Protein AF-A0A7S3X881-F1 (afdb_monomer_lite)

Structure (mmCIF, N/CA/C/O backbone):
data_AF-A0A7S3X881-F1
#
_entry.id   AF-A0A7S3X881-F1
#
loop_
_atom_site.group_PDB
_atom_site.id
_atom_site.type_symbol
_atom_site.label_atom_id
_atom_site.label_alt_id
_atom_site.label_comp_id
_atom_site.label_asym_id
_atom_site.label_entity_id
_atom_site.label_seq_id
_atom_site.pdbx_PDB_ins_code
_atom_site.Cartn_x
_atom_site.Cartn_y
_atom_site.Cartn_z
_atom_site.occupancy
_atom_site.B_iso_or_equiv
_atom_site.auth_seq_id
_atom_site.auth_comp_id
_atom_site.auth_asym_id
_atom_site.auth_atom_id
_atom_site.pdbx_PDB_model_num
ATOM 1 N N . MET A 1 1 ? 4.266 -4.686 66.912 1.00 29.28 1 MET A N 1
ATOM 2 C CA . MET A 1 1 ? 4.638 -3.431 66.226 1.00 29.28 1 MET A CA 1
ATOM 3 C C . MET A 1 1 ? 4.292 -3.575 64.750 1.00 29.28 1 MET A C 1
ATOM 5 O O . MET A 1 1 ? 4.699 -4.575 64.169 1.00 29.28 1 MET A O 1
ATOM 9 N N . PRO A 1 2 ? 3.475 -2.676 64.181 1.00 26.47 2 PRO A N 1
ATOM 10 C CA . PRO A 1 2 ? 3.006 -2.760 62.800 1.00 26.47 2 PRO A CA 1
ATOM 11 C C . PRO A 1 2 ? 4.064 -2.212 61.834 1.00 26.47 2 PRO A C 1
ATOM 13 O O . PRO A 1 2 ? 4.652 -1.164 62.088 1.00 26.47 2 PRO A O 1
ATOM 16 N N . MET A 1 3 ? 4.299 -2.916 60.726 1.00 23.75 3 MET A N 1
ATOM 17 C CA . MET A 1 3 ? 5.136 -2.434 59.628 1.00 23.75 3 MET A CA 1
ATOM 18 C C . MET A 1 3 ? 4.235 -1.719 58.617 1.00 23.75 3 MET A C 1
ATOM 20 O O . MET A 1 3 ? 3.379 -2.334 57.983 1.00 23.75 3 MET A O 1
ATOM 24 N N . SER A 1 4 ? 4.403 -0.402 58.511 1.00 22.53 4 SER A N 1
ATOM 25 C CA . SER A 1 4 ? 3.772 0.432 57.493 1.00 22.53 4 SER A CA 1
ATOM 26 C C . SER A 1 4 ? 4.309 0.074 56.110 1.00 22.53 4 SER A C 1
ATOM 28 O O . SER A 1 4 ? 5.520 0.136 55.894 1.00 22.53 4 SER A O 1
ATOM 30 N N . ILE A 1 5 ? 3.426 -0.201 55.151 1.00 25.00 5 ILE A N 1
ATOM 31 C CA . ILE A 1 5 ? 3.768 -0.107 53.730 1.00 25.00 5 ILE A CA 1
ATOM 32 C C . ILE A 1 5 ? 3.060 1.128 53.188 1.00 25.00 5 ILE A C 1
ATOM 34 O O . ILE A 1 5 ? 1.836 1.210 53.108 1.00 25.00 5 ILE A O 1
ATOM 38 N N . SER A 1 6 ? 3.902 2.120 52.928 1.00 23.33 6 SER A N 1
ATOM 39 C CA . SER A 1 6 ? 3.602 3.445 52.421 1.00 23.33 6 SER A CA 1
ATOM 40 C C . SER A 1 6 ? 2.837 3.394 51.099 1.00 23.33 6 SER A C 1
ATOM 42 O O . SER A 1 6 ? 3.217 2.695 50.159 1.00 23.33 6 SER A O 1
ATOM 44 N N . SER A 1 7 ? 1.780 4.202 51.032 1.00 26.28 7 SER A N 1
ATOM 45 C CA . SER A 1 7 ? 1.100 4.596 49.805 1.00 26.28 7 SER A CA 1
ATOM 46 C C . SER A 1 7 ? 2.112 5.255 48.860 1.00 26.28 7 SER A C 1
ATOM 48 O O . SER A 1 7 ? 2.649 6.319 49.169 1.00 26.28 7 SER A O 1
ATOM 50 N N . SER A 1 8 ? 2.331 4.664 47.688 1.00 23.17 8 SER A N 1
ATOM 51 C CA . SER A 1 8 ? 2.938 5.362 46.555 1.00 23.17 8 SER A CA 1
ATOM 52 C C . SER A 1 8 ? 1.861 5.548 45.499 1.00 23.17 8 SER A C 1
ATOM 54 O O . SER A 1 8 ? 1.476 4.614 44.800 1.00 23.17 8 SER A O 1
ATOM 56 N N . SER A 1 9 ? 1.323 6.768 45.439 1.00 26.59 9 SER A N 1
ATOM 57 C CA . SER A 1 9 ? 0.437 7.200 44.368 1.00 26.59 9 SER A CA 1
ATOM 58 C C . SER A 1 9 ? 1.230 7.238 43.059 1.00 26.59 9 SER A C 1
ATOM 60 O O . SER A 1 9 ? 1.907 8.225 42.765 1.00 26.59 9 SER A O 1
ATOM 62 N N . GLU A 1 10 ? 1.141 6.192 42.244 1.00 27.12 10 GLU A N 1
ATOM 63 C CA . GLU A 1 10 ? 1.459 6.330 40.827 1.00 27.12 10 GLU A CA 1
ATOM 64 C C . GLU A 1 10 ? 0.303 7.074 40.163 1.00 27.12 10 GLU A C 1
ATOM 66 O O . GLU A 1 10 ? -0.734 6.515 39.803 1.00 27.12 10 GLU A O 1
ATOM 71 N N . ARG A 1 11 ? 0.490 8.391 40.042 1.00 25.41 11 ARG A N 1
ATOM 72 C CA . ARG A 1 11 ? -0.276 9.264 39.154 1.00 25.41 11 ARG A CA 1
ATOM 73 C C . ARG A 1 11 ? -0.019 8.825 37.714 1.00 25.41 11 ARG A C 1
ATOM 75 O O . ARG A 1 11 ? 0.750 9.446 36.988 1.00 25.41 11 ARG A O 1
ATOM 82 N N . LEU A 1 12 ? -0.667 7.750 37.287 1.00 32.97 12 LEU A N 1
ATOM 83 C CA . LEU A 1 12 ? -0.823 7.455 35.874 1.00 32.97 12 LEU A CA 1
ATOM 84 C C . LEU A 1 12 ? -1.857 8.442 35.347 1.00 32.97 12 LEU A C 1
ATOM 86 O O . LEU A 1 12 ? -3.059 8.243 35.502 1.00 32.97 12 LEU A O 1
ATOM 90 N N . GLY A 1 13 ? -1.366 9.532 34.753 1.00 29.73 13 GLY A N 1
ATOM 91 C CA . GLY A 1 13 ? -2.136 10.431 33.899 1.00 29.73 13 GLY A CA 1
ATOM 92 C C . GLY A 1 13 ? -2.663 9.666 32.686 1.00 29.73 13 GLY A C 1
ATOM 93 O O . GLY A 1 13 ? -2.169 9.812 31.570 1.00 29.73 13 GLY A O 1
ATOM 94 N N . GLY A 1 14 ? -3.635 8.790 32.923 1.00 35.75 14 GLY A N 1
ATOM 95 C CA . GLY A 1 14 ? -4.302 7.981 31.926 1.00 35.75 14 GLY A CA 1
ATOM 96 C C . GLY A 1 14 ? -5.294 8.857 31.191 1.00 35.75 14 GLY A C 1
ATOM 97 O O . GLY A 1 14 ? -6.448 8.959 31.588 1.00 35.75 14 GLY A O 1
ATOM 98 N N . ARG A 1 15 ? -4.842 9.507 30.118 1.00 37.88 15 ARG A N 1
ATOM 99 C CA . ARG A 1 15 ? -5.755 10.136 29.163 1.00 37.88 15 ARG A CA 1
ATOM 100 C C . ARG A 1 15 ? -6.736 9.070 28.665 1.00 37.88 15 ARG A C 1
ATOM 102 O O . ARG A 1 15 ? -6.322 8.052 28.110 1.00 37.88 15 ARG A O 1
ATOM 109 N N . THR A 1 16 ? -8.024 9.294 28.907 1.00 45.62 16 THR A N 1
ATOM 110 C CA . THR A 1 16 ? -9.114 8.432 28.443 1.00 45.62 16 THR A CA 1
ATOM 111 C C . THR A 1 16 ? -9.285 8.621 26.936 1.00 45.62 16 THR A C 1
ATOM 113 O O . THR A 1 16 ? -9.496 9.739 26.461 1.00 45.62 16 THR A O 1
ATOM 116 N N . PHE A 1 17 ? -9.200 7.536 26.166 1.00 41.59 17 PHE A N 1
ATOM 117 C CA . PHE A 1 17 ? -9.454 7.568 24.725 1.00 41.59 17 PHE A CA 1
ATOM 118 C C . PHE A 1 17 ? -10.792 6.884 24.457 1.00 41.59 17 PHE A C 1
ATOM 120 O O . PHE A 1 17 ? -10.918 5.659 24.515 1.00 41.59 17 PHE A O 1
ATOM 127 N N . ILE A 1 18 ? -11.807 7.692 24.179 1.00 49.38 18 ILE A N 1
ATOM 128 C CA . ILE A 1 18 ? -13.146 7.227 23.844 1.00 49.38 18 ILE A CA 1
ATOM 129 C C . ILE A 1 18 ? -13.172 6.815 22.364 1.00 49.38 18 ILE A C 1
ATOM 131 O O . ILE A 1 18 ? -12.699 7.525 21.483 1.00 49.38 18 ILE A O 1
ATOM 135 N N . THR A 1 19 ? -13.709 5.638 22.051 1.00 40.16 19 THR A N 1
ATOM 136 C CA . THR A 1 19 ? -13.989 5.258 20.658 1.00 40.16 19 THR A CA 1
ATOM 137 C C . THR A 1 19 ? -15.488 5.404 20.442 1.00 40.16 19 THR A C 1
ATOM 139 O O . THR A 1 19 ? -16.242 4.469 20.693 1.00 40.16 19 THR A O 1
ATOM 142 N N . ALA A 1 20 ? -15.924 6.583 20.000 1.00 42.91 20 ALA A N 1
ATOM 143 C CA . ALA A 1 20 ? -17.259 6.724 19.431 1.00 42.91 20 ALA A CA 1
ATOM 144 C C . ALA A 1 20 ? -17.229 6.020 18.069 1.00 42.91 20 ALA A C 1
ATOM 146 O O . ALA A 1 20 ? -16.471 6.420 17.178 1.00 42.91 20 ALA A O 1
ATOM 147 N N . GLY A 1 21 ? -17.953 4.911 17.935 1.00 37.59 21 GLY A N 1
ATOM 148 C CA . GLY A 1 21 ? -18.010 4.170 16.686 1.00 37.59 21 GLY A CA 1
ATOM 149 C C . GLY A 1 21 ? -18.654 5.046 15.619 1.00 37.59 21 GLY A C 1
ATOM 150 O O . GLY A 1 21 ? -19.781 5.504 15.781 1.00 37.59 21 GLY A O 1
ATOM 151 N N . LEU A 1 22 ? -17.953 5.296 14.510 1.00 34.66 22 LEU A N 1
ATOM 152 C CA . LEU A 1 22 ? -18.620 5.822 13.323 1.00 34.66 22 LEU A CA 1
ATOM 153 C C . LEU A 1 22 ? -19.689 4.811 12.905 1.00 34.66 22 LEU A C 1
ATOM 155 O O . LEU A 1 22 ? -19.391 3.636 12.684 1.00 34.66 22 LEU A O 1
ATOM 159 N N . ARG A 1 23 ? -20.927 5.301 12.828 1.00 38.16 23 ARG A N 1
ATOM 160 C CA . ARG A 1 23 ? -22.102 4.604 12.310 1.00 38.16 23 ARG A CA 1
ATOM 161 C C . ARG A 1 23 ? -21.713 3.892 11.014 1.00 38.16 23 ARG A C 1
ATOM 163 O O . ARG A 1 23 ? -21.409 4.549 10.021 1.00 38.16 23 ARG A O 1
ATOM 170 N N . SER A 1 24 ? -21.701 2.561 11.008 1.00 33.38 24 SER A N 1
ATOM 171 C CA . SER A 1 24 ? -21.687 1.849 9.737 1.00 33.38 24 SER A CA 1
ATOM 172 C C . SER A 1 24 ? -23.052 2.090 9.101 1.00 33.38 24 SER A C 1
ATOM 174 O O . SER A 1 24 ? -24.060 1.624 9.631 1.00 33.38 24 SER A O 1
ATOM 176 N N . GLU A 1 25 ? -23.112 2.767 7.956 1.00 34.41 25 GLU A N 1
ATOM 177 C CA . GLU A 1 25 ? -24.331 2.808 7.126 1.00 34.41 25 GLU A CA 1
ATOM 178 C C . GLU A 1 25 ? -24.842 1.400 6.746 1.00 34.41 25 GLU A C 1
ATOM 180 O O . GLU A 1 25 ? -25.979 1.236 6.302 1.00 34.41 25 GLU A O 1
ATOM 185 N N . ALA A 1 26 ? -24.044 0.363 7.023 1.00 37.56 26 ALA A N 1
ATOM 186 C CA . ALA A 1 26 ? -24.419 -1.043 6.975 1.00 37.56 26 ALA A CA 1
ATOM 187 C C . ALA A 1 26 ? -25.620 -1.426 7.866 1.00 37.56 26 ALA A C 1
ATOM 189 O O . ALA A 1 26 ? -26.196 -2.482 7.640 1.00 37.56 26 ALA A O 1
ATOM 190 N N . GLU A 1 27 ? -26.047 -0.608 8.838 1.00 42.12 27 GLU A N 1
ATOM 191 C CA . GLU A 1 27 ? -27.211 -0.940 9.688 1.00 42.12 27 GLU A CA 1
ATOM 192 C C . GLU A 1 27 ? -28.568 -0.748 8.972 1.00 42.12 27 GLU A C 1
ATOM 194 O O . GLU A 1 27 ? -29.607 -1.147 9.490 1.00 42.12 27 GLU A O 1
ATOM 199 N N . SER A 1 28 ? -28.569 -0.201 7.748 1.00 41.34 28 SER A N 1
ATOM 200 C CA . SER A 1 28 ? -29.733 -0.231 6.843 1.00 41.34 28 SER A CA 1
ATOM 201 C C . SER A 1 28 ? -29.729 -1.422 5.875 1.00 41.34 28 SER A C 1
ATOM 203 O O . SER A 1 28 ? -30.726 -1.664 5.190 1.00 41.34 28 SER A O 1
ATOM 205 N N . ALA A 1 29 ? -28.630 -2.181 5.806 1.00 43.59 29 ALA A N 1
ATOM 206 C CA . ALA A 1 29 ? -28.533 -3.318 4.908 1.00 43.59 29 ALA A CA 1
ATOM 207 C C . ALA A 1 29 ? -29.274 -4.524 5.517 1.00 43.59 29 ALA A C 1
ATOM 209 O O . ALA A 1 29 ? -29.049 -4.869 6.680 1.00 43.59 29 ALA A O 1
ATOM 210 N N . PRO A 1 30 ? -30.174 -5.180 4.764 1.00 43.31 30 PRO A N 1
ATOM 211 C CA . PRO A 1 30 ? -30.891 -6.348 5.255 1.00 43.31 30 PRO A CA 1
ATOM 212 C C . PRO A 1 30 ? -29.907 -7.481 5.612 1.00 43.31 30 PRO A C 1
ATOM 214 O O . PRO A 1 30 ? -28.817 -7.541 5.037 1.00 43.31 30 PRO A O 1
ATOM 217 N N . PRO A 1 31 ? -30.277 -8.400 6.530 1.00 47.16 31 PRO A N 1
ATOM 218 C CA . PRO A 1 31 ? -29.452 -9.551 6.895 1.00 47.16 31 PRO A CA 1
ATOM 219 C C . PRO A 1 31 ? -28.915 -10.247 5.643 1.00 47.16 31 PRO A C 1
ATOM 221 O O . PRO A 1 31 ? -29.662 -10.417 4.681 1.00 47.16 31 PRO A O 1
ATOM 224 N N . TYR A 1 32 ? -27.647 -10.660 5.644 1.00 49.78 32 TYR A N 1
ATOM 225 C CA . TYR A 1 32 ? -26.999 -11.308 4.494 1.00 49.78 32 TYR A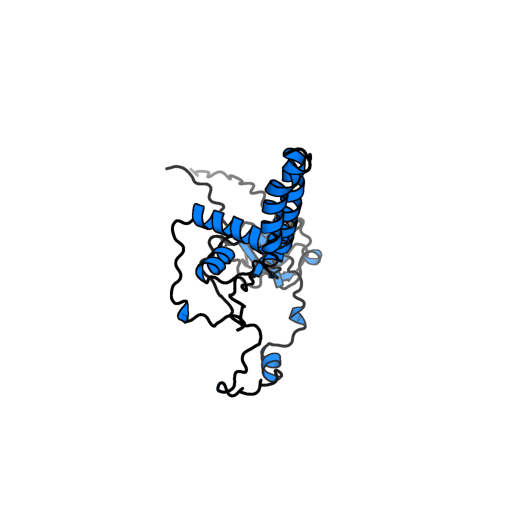 CA 1
ATOM 226 C C . TYR A 1 32 ? -27.807 -12.501 3.941 1.00 49.78 32 TYR A C 1
ATOM 228 O O . TYR A 1 32 ? -27.779 -12.759 2.742 1.00 49.78 32 TYR A O 1
ATOM 236 N N . GLU A 1 33 ? -28.604 -13.168 4.782 1.00 54.81 33 GLU A N 1
ATOM 237 C CA . GLU A 1 33 ? -29.573 -14.200 4.387 1.00 54.81 33 GLU A CA 1
ATOM 238 C C . GLU A 1 33 ? -30.626 -13.695 3.387 1.00 54.81 33 GLU A C 1
ATOM 240 O O . GLU A 1 33 ? -30.956 -14.396 2.434 1.00 54.81 33 GLU A O 1
ATOM 245 N N . LYS A 1 34 ? -31.113 -12.454 3.533 1.00 50.22 34 LYS A N 1
ATOM 246 C CA . LYS A 1 34 ? -32.035 -11.825 2.572 1.00 50.22 34 LYS A CA 1
ATOM 247 C C . LYS A 1 34 ? -31.338 -11.459 1.260 1.00 50.22 34 LYS A C 1
ATOM 249 O O . LYS A 1 34 ? -31.966 -11.531 0.207 1.00 50.22 34 LYS A O 1
ATOM 254 N N . LEU A 1 35 ? -30.050 -11.105 1.292 1.00 47.34 35 LEU A N 1
ATOM 255 C CA . LEU A 1 35 ? -29.264 -10.831 0.081 1.00 47.34 35 LEU A CA 1
ATOM 256 C C . LEU A 1 35 ? -28.939 -12.117 -0.691 1.00 47.34 35 LEU A C 1
ATOM 258 O O . LEU A 1 35 ? -29.003 -12.116 -1.916 1.00 47.34 35 LEU A O 1
ATOM 262 N N . LEU A 1 36 ? -28.678 -13.228 0.003 1.00 52.66 36 LEU A N 1
ATOM 263 C CA . LEU A 1 36 ? -28.487 -14.546 -0.615 1.00 52.66 36 LEU A CA 1
ATOM 264 C C . LEU A 1 36 ? -29.792 -15.114 -1.192 1.00 52.66 36 LEU A C 1
ATOM 266 O O . LEU A 1 36 ? -29.766 -15.734 -2.250 1.00 52.66 36 LEU A O 1
ATOM 270 N N . ALA A 1 37 ? -30.933 -14.861 -0.542 1.00 55.12 37 ALA A N 1
ATOM 271 C CA . ALA A 1 37 ? -32.246 -15.293 -1.028 1.00 55.12 37 ALA A CA 1
ATOM 272 C C . ALA A 1 37 ? -32.748 -14.498 -2.250 1.00 55.12 37 ALA A C 1
ATOM 274 O O . ALA A 1 37 ? -33.546 -15.016 -3.025 1.00 55.12 37 ALA A O 1
ATOM 275 N N . THR A 1 38 ? -32.283 -13.255 -2.424 1.00 52.91 38 THR A N 1
ATOM 276 C CA . THR A 1 38 ? -32.720 -12.352 -3.511 1.00 52.91 38 THR A CA 1
ATOM 277 C C . THR A 1 38 ? -31.658 -12.178 -4.601 1.00 52.91 38 THR A C 1
ATOM 279 O O . THR A 1 38 ? -31.918 -11.547 -5.624 1.00 52.91 38 THR A O 1
ATOM 282 N N . SER A 1 39 ? -30.455 -12.729 -4.410 1.00 39.19 39 SER A N 1
ATOM 283 C CA . SER A 1 39 ? -29.435 -12.735 -5.457 1.00 39.19 39 SER A CA 1
ATOM 284 C C . SER A 1 39 ? -29.934 -13.594 -6.619 1.00 39.19 39 SER A C 1
ATOM 286 O O . SER A 1 39 ? -30.287 -14.756 -6.390 1.00 39.19 39 SER A O 1
ATOM 288 N N . PRO A 1 40 ? -29.969 -13.066 -7.858 1.00 47.22 40 PRO A N 1
ATOM 289 C CA . PRO A 1 40 ? -30.206 -13.888 -9.031 1.00 47.22 40 PRO A CA 1
ATOM 290 C C . PRO A 1 40 ? -29.216 -15.046 -8.976 1.00 47.22 40 PRO A C 1
ATOM 292 O O . PRO A 1 40 ? -28.007 -14.819 -8.906 1.00 47.22 40 PRO A O 1
ATOM 295 N N . GLN A 1 41 ? -29.719 -16.280 -8.948 1.00 48.53 41 GLN A N 1
ATOM 296 C CA . GLN A 1 41 ? -28.874 -17.442 -9.175 1.00 48.53 41 GLN A CA 1
ATOM 297 C C . GLN A 1 41 ? -28.286 -17.233 -10.567 1.00 48.53 41 GLN A C 1
ATOM 299 O O . GLN A 1 41 ? -29.005 -17.346 -11.562 1.00 48.53 41 GLN A O 1
ATOM 304 N N . LEU A 1 42 ? -27.016 -16.820 -10.623 1.00 45.97 42 LEU A N 1
ATOM 305 C CA . LEU A 1 42 ? -26.273 -16.738 -11.871 1.00 45.97 42 LEU A CA 1
ATOM 306 C C . LEU A 1 42 ? -26.499 -18.074 -12.583 1.00 45.97 42 LEU A C 1
ATOM 308 O O . LEU A 1 42 ? -26.348 -19.119 -11.933 1.00 45.97 42 LEU A O 1
ATOM 312 N N . PRO A 1 43 ? -26.932 -18.065 -13.859 1.00 38.69 43 PRO A N 1
ATOM 313 C CA . PRO A 1 43 ? -27.075 -19.294 -14.617 1.00 38.69 43 PRO A CA 1
ATOM 314 C C . PRO A 1 43 ? -25.806 -20.107 -14.404 1.00 38.69 43 PRO A C 1
ATOM 316 O O . PRO A 1 43 ? -24.713 -19.539 -14.433 1.00 38.69 43 PRO A O 1
ATOM 319 N N . ARG A 1 44 ? -25.938 -21.409 -14.123 1.00 48.81 44 ARG A N 1
ATOM 320 C CA . ARG A 1 44 ? -24.785 -22.309 -14.149 1.00 48.81 44 ARG A CA 1
ATOM 321 C C . ARG A 1 44 ? -24.252 -22.260 -15.573 1.00 48.81 44 ARG A C 1
ATOM 323 O O . ARG A 1 44 ? -24.748 -22.982 -16.431 1.00 48.81 44 ARG A O 1
ATOM 330 N N . GLU A 1 45 ? -23.332 -21.336 -15.826 1.00 45.66 45 GLU A N 1
ATOM 331 C CA . GLU A 1 45 ? -22.633 -21.255 -17.088 1.00 45.66 45 GLU A CA 1
ATOM 332 C C . GLU A 1 45 ? -21.947 -22.597 -17.273 1.00 45.66 45 GLU A C 1
ATOM 334 O O . GLU A 1 45 ? -21.189 -23.074 -16.423 1.00 45.66 45 GLU A O 1
ATOM 339 N N . ASP A 1 46 ? -22.316 -23.234 -18.373 1.00 42.91 46 ASP A N 1
ATOM 340 C CA . ASP A 1 46 ? -21.619 -24.364 -18.929 1.00 42.91 46 ASP A CA 1
ATOM 341 C C . ASP A 1 46 ? -20.142 -23.976 -19.089 1.00 42.91 46 ASP A C 1
ATOM 343 O O . ASP A 1 46 ? -19.759 -23.237 -19.998 1.00 42.91 46 ASP A O 1
ATOM 347 N N . GLN A 1 47 ? -19.309 -24.466 -18.167 1.00 47.91 47 GLN A N 1
ATOM 348 C CA . GLN A 1 47 ? -17.866 -24.217 -18.138 1.00 47.91 47 GLN A CA 1
ATOM 349 C C . GLN A 1 47 ? -17.149 -24.732 -19.399 1.00 47.91 47 GLN A C 1
ATOM 351 O O . GLN A 1 47 ? -15.959 -24.472 -19.562 1.00 47.91 47 GLN A O 1
ATOM 356 N N . SER A 1 48 ? -17.840 -25.434 -20.308 1.00 43.12 48 SER A N 1
ATOM 357 C CA . SER A 1 48 ? -17.286 -25.839 -21.602 1.00 43.12 48 SER A CA 1
ATOM 358 C C . SER A 1 48 ? -17.264 -24.718 -22.650 1.00 43.12 48 SER A C 1
ATOM 360 O O . SER A 1 48 ? -16.626 -24.878 -23.691 1.00 43.12 48 SER A O 1
ATOM 362 N N . ARG A 1 49 ? -17.890 -23.563 -22.376 1.00 38.19 49 ARG A N 1
ATOM 363 C CA . ARG A 1 49 ? -17.973 -22.435 -23.316 1.00 38.19 49 ARG A CA 1
ATOM 364 C C . ARG A 1 49 ? -17.545 -21.108 -22.693 1.00 38.19 49 ARG A C 1
ATOM 366 O O . ARG A 1 49 ? -18.219 -20.092 -22.837 1.00 38.19 49 ARG A O 1
ATOM 373 N N . ALA A 1 50 ? -16.397 -21.107 -22.018 1.00 38.88 50 ALA A N 1
ATOM 374 C CA . ALA A 1 50 ? -15.697 -19.866 -21.713 1.00 38.88 50 ALA A CA 1
ATOM 375 C C . ALA A 1 50 ? -15.222 -19.235 -23.035 1.00 38.88 50 ALA A C 1
ATOM 377 O O . ALA A 1 50 ? -14.167 -19.583 -23.565 1.00 38.88 50 ALA A O 1
ATOM 378 N N . GLU A 1 51 ? -16.024 -18.325 -23.591 1.00 40.03 51 GLU A N 1
ATOM 379 C CA . GLU A 1 51 ? -15.537 -17.364 -24.580 1.00 40.03 51 GLU A CA 1
ATOM 380 C C . GLU A 1 51 ? -14.292 -16.694 -23.979 1.00 40.03 51 GLU A C 1
ATOM 382 O O . GLU A 1 51 ? -14.354 -16.214 -22.840 1.00 40.03 51 GLU A O 1
ATOM 387 N N . PRO A 1 52 ? -13.140 -16.682 -24.674 1.00 34.62 52 PRO A N 1
ATOM 388 C CA . PRO A 1 52 ? -11.949 -16.054 -24.138 1.00 34.62 52 PRO A CA 1
ATOM 389 C C . PRO A 1 52 ? -12.269 -14.580 -23.913 1.00 34.62 52 PRO A C 1
ATOM 391 O O . PRO A 1 52 ? -12.461 -13.820 -24.867 1.00 34.62 52 PRO A O 1
ATOM 394 N N . VAL A 1 53 ? -12.341 -14.181 -22.640 1.00 44.75 53 VAL A N 1
ATOM 395 C CA . VAL A 1 53 ? -12.410 -12.780 -22.233 1.00 44.75 53 VAL A CA 1
ATOM 396 C C . VAL A 1 53 ? -11.296 -12.073 -22.994 1.00 44.75 53 VAL A C 1
ATOM 398 O O . VAL A 1 53 ? -10.114 -12.361 -22.798 1.00 44.75 53 VAL A O 1
ATOM 401 N N . ARG A 1 54 ? -11.684 -11.206 -23.939 1.00 38.47 54 ARG A N 1
ATOM 402 C CA . ARG A 1 54 ? -10.786 -10.358 -24.731 1.00 38.47 54 ARG A CA 1
ATOM 403 C C . ARG A 1 54 ? -10.120 -9.353 -23.798 1.00 38.47 54 ARG A C 1
ATOM 405 O O . ARG A 1 54 ? -10.494 -8.194 -23.701 1.00 38.47 54 ARG A O 1
ATOM 412 N N . GLY A 1 55 ? -9.137 -9.867 -23.094 1.00 36.47 55 GLY A N 1
ATOM 413 C CA . GLY A 1 55 ? -8.242 -9.208 -22.170 1.00 36.47 55 GLY A CA 1
ATOM 414 C C . GLY A 1 55 ? -7.052 -10.127 -21.942 1.00 36.47 55 GLY A C 1
ATOM 415 O O . GLY A 1 55 ? -6.498 -10.152 -20.853 1.00 36.47 55 GLY A O 1
ATOM 416 N N . ALA A 1 56 ? -6.689 -10.922 -22.960 1.00 35.84 56 ALA A N 1
ATOM 417 C CA . ALA A 1 56 ? -5.379 -11.532 -23.025 1.00 35.84 56 ALA A CA 1
ATOM 418 C C . ALA A 1 56 ? -4.382 -10.387 -22.882 1.00 35.84 56 ALA A C 1
ATOM 420 O O . ALA A 1 56 ? -4.292 -9.525 -23.762 1.00 35.84 56 ALA A O 1
ATOM 421 N N . ALA A 1 57 ? -3.711 -10.358 -21.733 1.00 41.62 57 ALA A N 1
ATOM 422 C CA . ALA A 1 57 ? -2.507 -9.595 -21.528 1.00 41.62 57 ALA A CA 1
ATOM 423 C C . ALA A 1 57 ? -1.632 -9.828 -22.761 1.00 41.62 57 ALA A C 1
ATOM 425 O O . ALA A 1 57 ? -1.132 -10.930 -22.997 1.00 41.62 57 ALA A O 1
ATOM 426 N N . ASP A 1 58 ? -1.544 -8.802 -23.605 1.00 38.59 58 ASP A N 1
ATOM 427 C CA . ASP A 1 58 ? -0.620 -8.767 -24.720 1.00 38.59 58 ASP A CA 1
ATOM 428 C C . ASP A 1 58 ? 0.775 -8.745 -24.097 1.00 38.59 58 ASP A C 1
ATOM 430 O O . ASP A 1 58 ? 1.348 -7.697 -23.811 1.00 38.59 58 ASP A O 1
ATOM 434 N N . GLY A 1 59 ? 1.300 -9.939 -23.827 1.00 39.25 59 GLY A N 1
ATOM 435 C CA . GLY A 1 59 ? 2.673 -10.203 -23.413 1.00 39.25 59 GLY A CA 1
ATOM 436 C C . GLY A 1 59 ? 3.679 -9.936 -24.535 1.00 39.25 59 GLY A C 1
ATOM 437 O O . GLY A 1 59 ? 4.756 -10.525 -24.549 1.00 39.25 59 GLY A O 1
ATOM 438 N N . ARG A 1 60 ? 3.343 -9.066 -25.497 1.00 40.09 60 ARG A N 1
ATOM 439 C CA . ARG A 1 60 ? 4.268 -8.530 -26.491 1.00 40.09 60 ARG A CA 1
ATOM 440 C C . ARG A 1 60 ? 4.761 -7.173 -26.010 1.00 40.09 60 ARG A C 1
ATOM 442 O O . ARG A 1 60 ? 3.987 -6.266 -25.720 1.00 40.09 60 ARG A O 1
ATOM 449 N N . GLY A 1 61 ? 6.083 -7.086 -25.881 1.00 52.06 61 GLY A N 1
ATOM 450 C CA . GLY A 1 61 ? 6.826 -5.999 -25.251 1.00 52.06 61 GLY A CA 1
ATOM 451 C C . GLY A 1 61 ? 6.274 -4.609 -25.553 1.00 52.06 61 GLY A C 1
ATOM 452 O O . GLY A 1 61 ? 6.248 -4.152 -26.695 1.00 52.06 61 GLY A O 1
ATOM 453 N N . ARG A 1 62 ? 5.858 -3.914 -24.494 1.00 57.31 62 ARG A N 1
ATOM 454 C CA . ARG A 1 62 ? 5.194 -2.612 -24.564 1.00 57.31 62 ARG A CA 1
ATOM 455 C C . ARG A 1 62 ? 6.200 -1.467 -24.741 1.00 57.31 62 ARG A C 1
ATOM 457 O O . ARG A 1 62 ? 6.170 -0.503 -23.991 1.00 57.31 62 ARG A O 1
ATOM 464 N N . PHE A 1 63 ? 7.085 -1.568 -25.733 1.00 57.94 63 PHE A N 1
ATOM 465 C CA . PHE A 1 63 ? 7.904 -0.450 -26.210 1.00 57.94 63 PHE A CA 1
ATOM 466 C C . PHE A 1 63 ? 7.222 0.187 -27.424 1.00 57.94 63 PHE A C 1
ATOM 468 O O . PHE A 1 63 ? 7.593 -0.030 -28.579 1.00 57.94 63 PHE A O 1
ATOM 475 N N . ARG A 1 64 ? 6.167 0.963 -27.167 1.00 66.81 64 ARG A N 1
ATOM 476 C CA . ARG A 1 64 ? 5.490 1.752 -28.202 1.00 66.81 64 ARG A CA 1
ATOM 477 C C . ARG A 1 64 ? 6.420 2.896 -28.618 1.00 66.81 64 ARG A C 1
ATOM 479 O O . ARG A 1 64 ? 7.110 3.483 -27.798 1.00 66.81 64 ARG A O 1
ATOM 486 N N . TYR A 1 65 ? 6.462 3.236 -29.902 1.00 75.31 65 TYR A N 1
ATOM 487 C CA . TYR A 1 65 ? 7.295 4.341 -30.403 1.00 75.31 65 TYR A CA 1
ATOM 488 C C . TY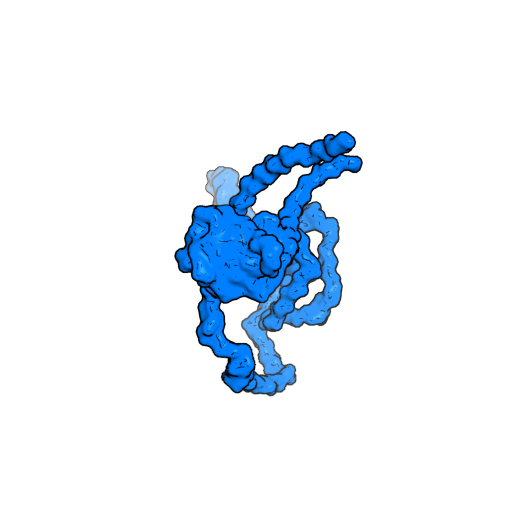R A 1 65 ? 8.819 4.149 -30.269 1.00 75.31 65 TYR A C 1
ATOM 490 O O . TYR A 1 65 ? 9.546 5.129 -30.157 1.00 75.31 65 TYR A O 1
ATOM 498 N N . GLY A 1 66 ? 9.339 2.917 -30.348 1.00 80.00 66 GLY A N 1
ATOM 499 C CA . GLY A 1 66 ? 10.795 2.667 -30.368 1.00 80.00 66 GLY A CA 1
ATOM 500 C C . GLY A 1 66 ? 11.568 3.430 -31.462 1.00 80.00 66 GLY A C 1
ATOM 501 O O . GLY A 1 66 ? 12.758 3.685 -31.314 1.00 80.00 66 GLY A O 1
ATOM 502 N N . TRP A 1 67 ? 10.890 3.883 -32.522 1.00 86.62 67 TRP A N 1
ATOM 503 C CA . TRP A 1 67 ? 11.456 4.772 -33.544 1.00 86.62 67 TRP A CA 1
ATOM 504 C C . TRP A 1 67 ? 11.904 6.141 -33.003 1.00 86.62 67 TRP A C 1
ATOM 506 O O . TRP A 1 67 ? 12.810 6.737 -33.575 1.00 86.62 67 TRP A O 1
ATOM 516 N N . LEU A 1 68 ? 11.343 6.625 -31.887 1.00 86.69 68 LEU A N 1
ATOM 517 C CA . LEU A 1 68 ? 11.805 7.856 -31.232 1.00 86.69 68 LEU A CA 1
ATOM 518 C C . LEU A 1 68 ? 13.242 7.717 -30.710 1.00 86.69 68 LEU A C 1
ATOM 520 O O . LEU A 1 68 ? 14.010 8.672 -30.776 1.00 86.69 68 LEU A O 1
ATOM 524 N N . LEU A 1 69 ? 13.635 6.524 -30.250 1.00 87.31 69 LEU A N 1
ATOM 525 C CA . LEU A 1 69 ? 15.017 6.259 -29.842 1.00 87.31 69 LEU A CA 1
ATOM 526 C C . LEU A 1 69 ? 15.966 6.292 -31.044 1.00 87.31 69 LEU A C 1
ATOM 528 O O . LEU A 1 69 ? 17.061 6.841 -30.954 1.00 87.31 69 LEU A O 1
ATOM 532 N N . TRP A 1 70 ? 15.525 5.775 -32.192 1.00 89.69 70 TRP A N 1
ATOM 533 C CA . TRP A 1 70 ? 16.283 5.882 -33.437 1.00 89.69 70 TRP A CA 1
ATOM 534 C C . TRP A 1 70 ? 16.415 7.331 -33.910 1.00 89.69 70 TRP A C 1
ATOM 536 O O . TRP A 1 70 ? 17.487 7.707 -34.373 1.00 89.69 70 TRP A O 1
ATOM 546 N N . LEU A 1 71 ? 15.389 8.169 -33.727 1.00 89.00 71 LEU A N 1
ATOM 547 C CA . LEU A 1 71 ? 15.492 9.606 -33.995 1.00 89.00 71 LEU A CA 1
ATOM 548 C C . LEU A 1 71 ? 16.445 10.327 -33.042 1.00 89.00 71 LEU A C 1
ATOM 550 O O . LEU A 1 71 ? 17.148 11.231 -33.483 1.00 89.00 71 LEU A O 1
ATOM 554 N N . ALA A 1 72 ? 16.519 9.916 -31.775 1.00 89.12 72 ALA A N 1
ATOM 555 C CA . ALA A 1 72 ? 17.493 10.463 -30.834 1.00 89.12 72 ALA A CA 1
ATOM 556 C C . ALA A 1 72 ? 18.942 10.148 -31.245 1.00 89.12 72 ALA A C 1
ATOM 558 O O . ALA A 1 72 ? 19.823 11.003 -31.161 1.00 89.12 72 ALA A O 1
ATOM 559 N N . ILE A 1 73 ? 19.186 8.927 -31.731 1.00 89.88 73 ILE A N 1
ATOM 560 C CA . ILE A 1 73 ? 20.495 8.523 -32.264 1.00 89.88 73 ILE A CA 1
ATOM 561 C C . ILE A 1 73 ? 20.784 9.263 -33.580 1.00 89.88 73 ILE A C 1
ATOM 563 O O . ILE A 1 73 ? 21.879 9.793 -33.768 1.00 89.88 73 ILE A O 1
ATOM 567 N N . ALA A 1 74 ? 19.794 9.360 -34.472 1.00 88.75 74 ALA A N 1
ATOM 568 C CA . ALA A 1 74 ? 19.926 10.050 -35.752 1.00 88.75 74 ALA A CA 1
ATOM 569 C C . ALA A 1 74 ? 20.192 11.552 -35.579 1.00 88.75 74 ALA A C 1
ATOM 571 O O . ALA A 1 74 ? 21.023 12.106 -36.292 1.00 88.75 74 ALA A O 1
ATOM 572 N N . SER A 1 75 ? 19.560 12.223 -34.611 1.00 87.88 75 SER A N 1
ATOM 573 C CA . SER A 1 75 ? 19.818 13.644 -34.355 1.00 87.88 75 SER A CA 1
ATOM 574 C C . SER A 1 75 ? 21.258 13.887 -33.902 1.00 87.88 75 SER A C 1
ATOM 576 O O . SER A 1 75 ? 21.880 14.849 -34.344 1.00 87.88 75 SER A O 1
ATOM 578 N N . ALA A 1 76 ? 21.818 12.996 -33.078 1.00 86.06 76 ALA A N 1
ATOM 579 C CA . ALA A 1 76 ? 23.209 13.089 -32.639 1.00 86.06 76 ALA A CA 1
ATOM 580 C C . ALA A 1 76 ? 24.212 12.867 -33.788 1.00 86.06 76 ALA A C 1
ATOM 582 O O . ALA A 1 76 ? 25.270 13.491 -33.798 1.00 86.06 76 ALA A O 1
ATOM 583 N N . ALA A 1 77 ? 23.878 12.020 -34.767 1.00 87.50 77 ALA A N 1
ATOM 584 C CA . ALA A 1 77 ? 24.746 11.721 -35.907 1.00 87.50 77 ALA A CA 1
ATOM 585 C C . ALA A 1 77 ? 24.621 12.733 -37.064 1.00 87.50 77 ALA A C 1
ATOM 587 O O . ALA A 1 77 ? 25.611 13.043 -37.723 1.00 87.50 77 ALA A O 1
ATOM 588 N N . CYS A 1 78 ? 23.416 13.246 -37.329 1.00 89.44 78 CYS A N 1
ATOM 589 C CA . CYS A 1 78 ? 23.120 14.003 -38.548 1.00 89.44 78 CYS A CA 1
ATOM 590 C C . CYS A 1 78 ? 23.154 15.527 -38.376 1.00 89.44 78 CYS A C 1
ATOM 592 O O . CYS A 1 78 ? 23.340 16.226 -39.366 1.00 89.44 78 CYS A O 1
ATOM 594 N N . LEU A 1 79 ? 22.983 16.063 -37.163 1.00 87.31 79 LEU A N 1
ATOM 595 C CA . LEU A 1 79 ? 22.980 17.516 -36.933 1.00 87.31 79 LEU A CA 1
ATOM 596 C C . LEU A 1 79 ? 24.383 18.162 -36.951 1.00 87.31 79 LEU A C 1
ATOM 598 O O . LEU A 1 79 ? 24.506 19.244 -37.532 1.00 87.31 79 LEU A O 1
ATOM 602 N N . PRO A 1 80 ? 25.451 17.544 -36.401 1.00 88.88 80 PRO A N 1
ATOM 603 C CA . PRO A 1 80 ? 26.784 18.156 -36.412 1.00 88.88 80 PRO A CA 1
ATOM 604 C C . PRO A 1 80 ? 27.360 18.445 -37.812 1.00 88.88 80 PRO A C 1
ATOM 606 O O . PRO A 1 80 ? 27.884 19.541 -38.015 1.00 88.88 80 PRO A O 1
ATOM 609 N N . PRO A 1 81 ? 27.211 17.554 -38.819 1.00 90.00 81 PRO A N 1
ATOM 610 C CA . PRO A 1 81 ? 27.648 17.831 -40.192 1.00 90.00 81 PRO A CA 1
ATOM 611 C C . PRO A 1 81 ? 26.946 19.021 -40.866 1.00 90.00 81 PRO A C 1
ATOM 613 O O . PRO A 1 81 ? 27.458 19.553 -41.845 1.00 90.00 81 PRO A O 1
ATOM 616 N N . ILE A 1 82 ? 25.787 19.446 -40.351 1.00 88.06 82 ILE A N 1
ATOM 617 C CA . ILE A 1 82 ? 24.981 20.560 -40.881 1.00 88.06 82 ILE A CA 1
ATOM 618 C C . ILE A 1 82 ? 25.385 21.899 -40.212 1.00 88.06 82 ILE A C 1
ATOM 620 O O . ILE A 1 82 ? 24.820 22.949 -40.502 1.00 88.06 82 ILE A O 1
ATOM 624 N N . GLY A 1 83 ? 26.394 21.892 -39.329 1.00 89.12 83 GLY A N 1
ATOM 625 C CA . GLY A 1 83 ? 26.905 23.087 -38.642 1.00 89.12 83 GLY A CA 1
ATOM 626 C C . GLY A 1 83 ? 26.240 23.379 -37.293 1.00 89.12 83 GLY A C 1
ATOM 627 O O . GLY A 1 83 ? 26.501 24.419 -36.690 1.00 89.12 83 GLY A O 1
ATOM 628 N N . VAL A 1 84 ? 25.398 22.469 -36.794 1.00 89.69 84 VAL A N 1
ATOM 629 C CA . VAL A 1 84 ? 24.811 22.551 -35.449 1.00 89.69 84 VAL A CA 1
ATOM 630 C C . VAL A 1 84 ? 25.845 22.102 -34.417 1.00 89.69 84 VAL A C 1
ATOM 632 O O . VAL A 1 84 ? 26.536 21.104 -34.607 1.00 89.69 84 VAL A O 1
ATOM 635 N N . SER A 1 85 ? 25.953 22.814 -33.295 1.00 92.25 85 SER A N 1
ATOM 636 C CA . SER A 1 85 ? 26.880 22.416 -32.229 1.00 92.25 85 SER A CA 1
ATOM 637 C C . SER A 1 85 ? 26.491 21.061 -31.615 1.00 92.25 85 SER A C 1
ATOM 639 O O . SER A 1 85 ? 25.309 20.748 -31.459 1.00 92.25 85 SER A O 1
ATOM 641 N N . ASN A 1 86 ? 27.482 20.266 -31.195 1.00 88.19 86 ASN A N 1
ATOM 642 C CA . ASN A 1 86 ? 27.246 18.946 -30.588 1.00 88.19 86 ASN A CA 1
ATOM 643 C C . ASN A 1 86 ? 26.287 19.003 -29.388 1.00 88.19 86 ASN A C 1
ATOM 645 O O . ASN A 1 86 ? 25.461 18.110 -29.212 1.00 88.19 86 ASN A O 1
ATOM 649 N N . LEU A 1 87 ? 26.350 20.074 -28.589 1.00 90.19 87 LEU A N 1
ATOM 650 C CA . LEU A 1 87 ? 25.454 20.271 -27.450 1.00 90.19 87 LEU A CA 1
ATOM 651 C C . LEU A 1 87 ? 23.988 20.384 -27.896 1.00 90.19 87 LEU A C 1
ATOM 653 O O . LEU A 1 87 ? 23.124 19.714 -27.338 1.00 90.19 87 LEU A O 1
ATOM 657 N N . GLN A 1 88 ? 23.710 21.178 -28.932 1.00 89.56 88 GLN A N 1
ATOM 658 C CA . GLN A 1 88 ? 22.358 21.338 -29.475 1.00 89.56 88 GLN A CA 1
ATOM 659 C C . GLN A 1 88 ? 21.830 20.025 -30.069 1.00 89.56 88 GLN A C 1
ATOM 661 O O . GLN A 1 88 ? 20.669 19.683 -29.847 1.00 89.56 88 GLN A O 1
ATOM 666 N N . ALA A 1 89 ? 22.680 19.255 -30.758 1.00 88.06 89 ALA A N 1
ATOM 667 C CA . ALA A 1 89 ? 22.314 17.947 -31.301 1.00 88.06 89 ALA A CA 1
ATOM 668 C C . ALA A 1 89 ? 21.920 16.943 -30.200 1.00 88.06 89 ALA A C 1
ATOM 670 O O . ALA A 1 89 ? 20.927 16.222 -30.333 1.00 88.06 89 ALA A O 1
ATOM 671 N N . ILE A 1 90 ? 22.654 16.948 -29.082 1.00 89.38 90 ILE A N 1
ATOM 672 C CA . ILE A 1 90 ? 22.348 16.136 -27.898 1.00 89.38 90 ILE A CA 1
ATOM 673 C C . ILE A 1 90 ? 21.050 16.604 -27.233 1.00 89.38 90 ILE A C 1
ATOM 675 O O . ILE A 1 90 ? 20.235 15.766 -26.862 1.00 89.38 90 ILE A O 1
ATOM 679 N N . CYS A 1 91 ? 20.810 17.914 -27.113 1.00 93.06 91 CYS A N 1
ATOM 680 C CA . CYS A 1 91 ? 19.557 18.431 -26.556 1.00 93.06 91 CYS A CA 1
ATOM 681 C C . CYS A 1 91 ? 18.337 17.984 -27.377 1.00 93.06 91 CYS A C 1
ATOM 683 O O . CYS A 1 91 ? 17.347 17.538 -26.800 1.00 93.06 91 CYS A O 1
ATOM 685 N N . VAL A 1 92 ? 18.418 18.043 -28.712 1.00 91.50 92 VAL A N 1
ATOM 686 C CA . VAL A 1 92 ? 17.348 17.569 -29.608 1.00 91.50 92 VAL A CA 1
ATOM 687 C C . VAL A 1 92 ? 17.124 16.063 -29.452 1.00 91.50 92 VAL A C 1
ATOM 689 O O . VAL A 1 92 ? 15.982 15.626 -29.315 1.00 91.50 92 VAL A O 1
ATOM 692 N N . GLY A 1 93 ? 18.197 15.269 -29.389 1.00 89.62 93 GLY A N 1
ATOM 693 C CA . GLY A 1 93 ? 18.088 13.830 -29.132 1.00 89.62 93 GLY A CA 1
ATOM 694 C C . GLY A 1 93 ? 17.486 13.517 -27.762 1.00 89.62 93 GLY A C 1
ATOM 695 O O . GLY A 1 93 ? 16.611 12.660 -27.640 1.00 89.62 93 GLY A O 1
ATOM 696 N N . GLY A 1 94 ? 17.881 14.276 -26.739 1.00 90.31 94 GLY A N 1
ATOM 697 C CA . GLY A 1 94 ? 17.337 14.191 -25.388 1.00 90.31 94 GLY A CA 1
ATOM 698 C C . GLY A 1 94 ? 15.829 14.433 -25.343 1.00 90.31 94 GLY A C 1
ATOM 699 O O . GLY A 1 94 ? 15.127 13.707 -24.645 1.00 90.31 94 GLY A O 1
ATOM 700 N N . LEU A 1 95 ? 15.300 15.371 -26.136 1.00 92.38 95 LEU A N 1
ATOM 701 C CA . LEU A 1 95 ? 13.853 15.600 -26.235 1.00 92.38 95 LEU A CA 1
ATOM 702 C C . LEU A 1 95 ? 13.106 14.376 -26.783 1.00 92.38 95 LEU A C 1
ATOM 704 O O . LEU A 1 95 ? 12.052 14.025 -26.252 1.00 92.38 95 LEU A O 1
ATOM 708 N N . PHE A 1 96 ? 13.653 13.688 -27.791 1.00 91.25 96 PHE A N 1
ATOM 709 C CA . PHE A 1 96 ? 13.058 12.451 -28.311 1.00 91.25 96 PHE A CA 1
ATOM 710 C C . PHE A 1 96 ? 13.102 11.310 -27.290 1.00 91.25 96 PHE A C 1
ATOM 712 O O . PHE A 1 96 ? 12.127 10.564 -27.176 1.00 91.25 96 PHE A O 1
ATOM 719 N N . VAL A 1 97 ? 14.179 11.202 -26.503 1.00 88.44 97 VAL A N 1
ATOM 720 C CA . VAL A 1 97 ? 14.269 10.234 -25.397 1.00 88.44 97 VAL A CA 1
ATOM 721 C C . VAL A 1 97 ? 13.255 10.558 -24.303 1.00 88.44 97 VAL A C 1
ATOM 723 O O . VAL A 1 97 ? 12.543 9.663 -23.863 1.00 88.44 97 VAL A O 1
ATOM 726 N N . VAL A 1 98 ? 13.125 11.821 -23.892 1.00 88.19 98 VAL A N 1
ATOM 727 C CA . VAL A 1 98 ? 12.141 12.243 -22.882 1.00 88.19 98 VAL A CA 1
ATOM 728 C C . VAL A 1 98 ? 10.716 11.989 -23.370 1.00 88.19 98 VAL A C 1
ATOM 730 O O . VAL A 1 98 ? 9.903 11.453 -22.619 1.00 88.19 98 VAL A O 1
ATOM 733 N N . ALA A 1 99 ? 10.418 12.298 -24.634 1.00 87.00 99 ALA A N 1
ATOM 734 C CA . ALA A 1 99 ? 9.132 11.975 -25.241 1.00 87.00 99 ALA A CA 1
ATOM 735 C C . ALA A 1 99 ? 8.887 10.459 -25.226 1.00 87.00 99 ALA A C 1
ATOM 737 O O . ALA A 1 99 ? 7.835 10.005 -24.780 1.00 87.00 99 ALA A O 1
ATOM 738 N N . TRP A 1 100 ? 9.874 9.659 -25.637 1.00 87.44 100 TRP A N 1
ATOM 739 C CA . TRP A 1 100 ? 9.783 8.203 -25.585 1.00 87.44 100 TRP A CA 1
ATOM 740 C C . TRP A 1 100 ? 9.540 7.690 -24.161 1.00 87.44 100 TRP A C 1
ATOM 742 O O . TRP A 1 100 ? 8.650 6.866 -23.957 1.00 87.44 100 TRP A O 1
ATOM 752 N N . MET A 1 101 ? 10.267 8.206 -23.170 1.00 83.75 101 MET A N 1
ATOM 753 C CA . MET A 1 101 ? 10.085 7.855 -21.762 1.00 83.75 101 MET A CA 1
ATOM 754 C C . MET A 1 101 ? 8.678 8.213 -21.282 1.00 83.75 101 MET A C 1
ATOM 756 O O . MET A 1 101 ? 8.032 7.376 -20.665 1.00 83.75 101 MET A O 1
ATOM 760 N N . ALA A 1 102 ? 8.163 9.397 -21.617 1.00 82.31 102 ALA A N 1
ATOM 761 C CA . ALA A 1 102 ? 6.820 9.820 -21.227 1.00 82.31 102 ALA A CA 1
ATOM 762 C C . ALA A 1 102 ? 5.714 8.913 -21.801 1.00 82.31 102 ALA A C 1
ATOM 764 O O . ALA A 1 102 ? 4.713 8.664 -21.131 1.00 82.31 102 ALA A O 1
ATOM 765 N N . TYR A 1 103 ? 5.896 8.384 -23.016 1.00 79.88 103 TYR A N 1
ATOM 766 C CA . TYR A 1 103 ? 4.927 7.475 -23.639 1.00 79.88 103 TYR A CA 1
ATOM 767 C C . TYR A 1 103 ? 5.054 6.014 -23.187 1.00 79.88 103 TYR A C 1
ATOM 769 O O . TYR A 1 103 ? 4.070 5.275 -23.245 1.00 79.88 103 TYR A O 1
ATOM 777 N N . ASN A 1 104 ? 6.244 5.577 -22.770 1.00 79.62 104 ASN A N 1
ATOM 778 C CA . ASN A 1 104 ? 6.510 4.167 -22.460 1.00 79.62 104 ASN A CA 1
ATOM 779 C C . ASN A 1 104 ? 6.564 3.863 -20.965 1.00 79.62 104 ASN A C 1
ATOM 781 O O . ASN A 1 104 ? 6.192 2.767 -20.543 1.00 79.62 104 ASN A O 1
ATOM 785 N N . ILE A 1 105 ? 7.004 4.821 -20.154 1.00 79.38 105 ILE A N 1
ATOM 786 C CA . ILE A 1 105 ? 7.183 4.648 -18.718 1.00 79.38 105 ILE A CA 1
ATOM 787 C C . ILE A 1 105 ? 5.947 5.204 -18.024 1.00 79.38 105 ILE A C 1
ATOM 789 O O . ILE A 1 105 ? 5.799 6.406 -17.819 1.00 79.38 105 ILE A O 1
ATOM 793 N N . SER A 1 106 ? 5.042 4.303 -17.643 1.00 81.69 106 SER A N 1
ATOM 794 C CA . SER A 1 106 ? 3.942 4.686 -16.764 1.00 81.69 106 SER A CA 1
ATOM 795 C C . SER A 1 106 ? 4.476 4.980 -15.362 1.00 81.69 106 SER A C 1
ATOM 797 O O . SER A 1 106 ? 5.350 4.268 -14.859 1.00 81.69 106 SER A O 1
ATOM 799 N N . LEU A 1 107 ? 3.915 5.996 -14.705 1.00 77.06 107 LEU A N 1
ATOM 800 C CA . LEU A 1 107 ? 4.234 6.329 -13.315 1.00 77.06 107 LEU A CA 1
ATOM 801 C C . LEU A 1 107 ? 4.088 5.106 -12.394 1.00 77.06 107 LEU A C 1
ATOM 803 O O . LEU A 1 107 ? 4.952 4.862 -11.557 1.00 77.06 107 LEU A O 1
ATOM 807 N N . LYS A 1 108 ? 3.052 4.283 -12.615 1.00 77.56 108 LYS A N 1
ATOM 808 C CA . LYS A 1 108 ? 2.856 3.008 -11.911 1.00 77.56 108 LYS A CA 1
ATOM 809 C C . LYS A 1 108 ? 4.068 2.089 -12.065 1.00 77.56 108 LYS A C 1
ATOM 811 O O . LYS A 1 108 ? 4.600 1.630 -11.065 1.00 77.56 108 LYS A O 1
ATOM 816 N N . SER A 1 109 ? 4.546 1.863 -13.290 1.00 80.75 109 SER A N 1
ATOM 817 C CA . SER A 1 109 ? 5.715 1.011 -13.556 1.00 80.75 109 SER A CA 1
ATOM 818 C C . SER A 1 109 ? 6.991 1.537 -12.897 1.00 80.75 109 SER A C 1
ATOM 820 O O . SER A 1 109 ? 7.771 0.739 -12.381 1.00 80.75 109 SER A O 1
ATOM 822 N N . LEU A 1 110 ? 7.195 2.858 -12.880 1.00 83.94 110 LEU A N 1
ATOM 823 C CA . LEU A 1 110 ? 8.343 3.474 -12.213 1.00 83.94 110 LEU A CA 1
ATOM 824 C C . LEU A 1 110 ? 8.292 3.231 -10.700 1.00 83.94 110 LEU A C 1
ATOM 826 O O . LEU A 1 110 ? 9.252 2.723 -10.128 1.00 83.94 110 LEU A O 1
ATOM 830 N N . VAL A 1 111 ? 7.149 3.519 -10.067 1.00 82.69 111 VAL A N 1
ATOM 831 C CA . VAL A 1 111 ? 6.967 3.307 -8.624 1.00 82.69 111 VAL A CA 1
ATOM 832 C C . VAL A 1 111 ? 7.075 1.818 -8.269 1.00 82.69 111 VAL A C 1
ATOM 834 O O . VAL A 1 111 ? 7.766 1.488 -7.308 1.00 82.69 111 VAL A O 1
ATOM 837 N N . CYS A 1 112 ? 6.485 0.912 -9.063 1.00 83.19 112 CYS A N 1
ATOM 838 C CA . CYS A 1 112 ? 6.664 -0.539 -8.907 1.00 83.19 112 CYS A CA 1
ATOM 839 C C . CYS A 1 112 ? 8.142 -0.920 -8.917 1.00 83.19 112 CYS A C 1
ATOM 841 O O . CYS A 1 112 ? 8.587 -1.644 -8.038 1.00 83.19 112 CYS A O 1
ATOM 843 N N . SER A 1 113 ? 8.894 -0.423 -9.901 1.00 84.94 113 SER A N 1
ATOM 844 C CA . SER A 1 113 ? 10.305 -0.771 -10.075 1.00 84.94 113 SER A CA 1
ATOM 845 C C . SER A 1 113 ? 11.143 -0.296 -8.892 1.00 84.94 113 SER A C 1
ATOM 847 O O . SER A 1 113 ? 11.976 -1.046 -8.399 1.00 84.94 113 SER A O 1
ATOM 849 N N . CYS A 1 114 ? 10.888 0.911 -8.374 1.00 87.62 114 CYS A N 1
ATOM 850 C CA . CYS A 1 114 ? 11.557 1.405 -7.169 1.00 87.62 114 CYS A CA 1
ATOM 851 C C . CYS A 1 114 ? 11.253 0.542 -5.937 1.00 87.62 114 CYS A C 1
ATOM 853 O O . CYS A 1 114 ? 12.149 0.268 -5.141 1.00 87.62 114 CYS A O 1
ATOM 855 N N . ILE A 1 115 ? 10.001 0.107 -5.775 1.00 86.69 115 ILE A N 1
ATOM 856 C CA . ILE A 1 115 ? 9.606 -0.754 -4.656 1.00 86.69 115 ILE A CA 1
ATOM 857 C C . ILE A 1 115 ? 10.209 -2.150 -4.809 1.00 86.69 115 ILE A C 1
ATOM 859 O O . ILE A 1 115 ? 10.706 -2.698 -3.833 1.00 86.69 115 ILE A O 1
ATOM 863 N N . TYR A 1 116 ? 10.208 -2.718 -6.013 1.00 87.62 116 TYR A N 1
ATOM 864 C CA . TYR A 1 116 ? 10.810 -4.023 -6.281 1.00 87.62 116 TYR A CA 1
ATOM 865 C C . TYR A 1 116 ? 12.316 -4.001 -6.069 1.00 87.62 116 TYR A C 1
ATOM 867 O O . TYR A 1 116 ? 12.828 -4.891 -5.405 1.00 87.62 116 TYR A O 1
ATOM 875 N N . LEU A 1 117 ? 12.996 -2.937 -6.497 1.00 89.44 117 LEU A N 1
ATOM 876 C CA . LEU A 1 117 ? 14.403 -2.727 -6.180 1.00 89.44 117 LEU A CA 1
ATOM 877 C C . LEU A 1 117 ? 14.632 -2.683 -4.664 1.00 89.44 117 LEU A C 1
ATOM 879 O O . LEU A 1 117 ? 15.544 -3.328 -4.159 1.00 89.44 117 LEU A O 1
ATOM 883 N N . ALA A 1 118 ? 13.795 -1.958 -3.915 1.00 89.62 118 ALA A N 1
ATOM 884 C CA . ALA A 1 118 ? 13.892 -1.949 -2.458 1.00 89.62 118 ALA A CA 1
ATOM 885 C C . ALA A 1 118 ? 13.672 -3.355 -1.871 1.00 89.62 118 ALA A C 1
ATOM 887 O O . ALA A 1 118 ? 14.426 -3.775 -0.996 1.00 89.62 118 ALA A O 1
ATOM 888 N N . LEU A 1 119 ? 12.681 -4.103 -2.365 1.00 89.00 119 LEU A N 1
ATOM 889 C CA . LEU A 1 119 ? 12.430 -5.475 -1.930 1.00 89.00 119 LEU A CA 1
ATOM 890 C C . LEU A 1 119 ? 13.616 -6.396 -2.234 1.00 89.00 119 LEU A C 1
ATOM 892 O O . LEU A 1 119 ? 14.001 -7.144 -1.353 1.00 89.00 119 LEU A O 1
ATOM 896 N N . GLU A 1 120 ? 14.237 -6.313 -3.405 1.00 88.44 120 GLU A N 1
ATOM 897 C CA . GLU A 1 120 ? 15.425 -7.108 -3.747 1.00 88.44 120 GLU A CA 1
ATOM 898 C C . GLU A 1 120 ? 16.645 -6.752 -2.883 1.00 88.44 120 GLU A C 1
ATOM 900 O O . GLU A 1 120 ? 17.450 -7.618 -2.549 1.00 88.44 120 GLU A O 1
ATOM 905 N N . VAL A 1 121 ? 16.779 -5.486 -2.474 1.00 89.94 121 VAL A N 1
ATOM 906 C CA . VAL A 1 121 ? 17.850 -5.052 -1.561 1.00 89.94 121 VAL A CA 1
ATOM 907 C C . VAL A 1 121 ? 17.633 -5.595 -0.145 1.00 89.94 121 VAL A C 1
ATOM 909 O O . VAL A 1 121 ? 18.589 -6.024 0.501 1.00 89.94 121 VAL A O 1
ATOM 912 N N . PHE A 1 122 ? 16.396 -5.568 0.360 1.00 87.94 122 PHE A N 1
ATOM 913 C CA . PHE A 1 122 ? 16.088 -5.993 1.732 1.00 87.94 122 PHE A CA 1
ATOM 914 C C . PHE A 1 122 ? 15.840 -7.499 1.870 1.00 87.94 122 PHE A C 1
ATOM 916 O O . PHE A 1 122 ? 16.140 -8.080 2.914 1.00 87.94 122 PHE A O 1
ATOM 923 N N . PHE A 1 123 ? 15.293 -8.140 0.840 1.00 86.81 123 PHE A N 1
ATOM 924 C CA . PHE A 1 123 ? 14.983 -9.561 0.814 1.00 86.81 123 PHE A CA 1
ATOM 925 C C . PHE A 1 123 ? 15.929 -10.270 -0.144 1.00 86.81 123 PHE A C 1
ATOM 927 O O . PHE A 1 123 ? 15.866 -10.095 -1.355 1.00 86.81 123 PHE A O 1
ATOM 934 N N . ARG A 1 124 ? 16.766 -11.149 0.412 1.00 85.00 124 ARG A N 1
ATOM 935 C CA . ARG A 1 124 ? 17.696 -11.970 -0.374 1.00 85.00 124 ARG A CA 1
ATOM 936 C C . ARG A 1 124 ? 16.980 -12.890 -1.368 1.00 85.00 124 ARG A C 1
ATOM 938 O O . ARG A 1 124 ? 17.529 -13.191 -2.420 1.00 85.00 124 ARG A O 1
ATOM 945 N N . GLU A 1 125 ? 15.797 -13.380 -1.005 1.00 83.88 125 GLU A N 1
ATOM 946 C CA . GLU A 1 125 ? 15.001 -14.280 -1.837 1.00 83.88 125 GLU A CA 1
ATOM 947 C C . GLU A 1 125 ? 13.519 -14.172 -1.460 1.00 83.88 125 GLU A C 1
ATOM 949 O O . GLU A 1 125 ? 13.167 -14.224 -0.278 1.00 83.88 125 GLU A O 1
ATOM 954 N N . ILE A 1 126 ? 12.650 -14.040 -2.465 1.00 82.44 126 ILE A N 1
ATOM 955 C CA . ILE A 1 126 ? 11.192 -14.087 -2.318 1.00 82.44 126 ILE A CA 1
ATOM 956 C C . ILE A 1 126 ? 10.695 -15.268 -3.150 1.00 82.44 126 ILE A C 1
ATOM 958 O O . ILE A 1 126 ? 10.697 -15.228 -4.377 1.00 82.44 126 ILE A O 1
ATOM 962 N N . GLY A 1 127 ? 10.289 -16.340 -2.471 1.00 80.19 127 GLY A N 1
ATOM 963 C CA . GLY A 1 127 ? 9.764 -17.548 -3.103 1.00 80.19 127 GLY A CA 1
ATOM 964 C C . GLY A 1 127 ? 8.249 -17.651 -2.968 1.00 80.19 127 GLY A C 1
ATOM 965 O O . GLY A 1 127 ? 7.687 -17.355 -1.913 1.00 80.19 127 GLY A O 1
ATOM 966 N N . SER A 1 128 ? 7.583 -18.137 -4.014 1.00 84.56 128 SER A N 1
ATOM 967 C CA . SER A 1 128 ? 6.174 -18.524 -3.969 1.00 84.56 128 SER A CA 1
ATOM 968 C C . SER A 1 128 ? 6.028 -20.044 -4.011 1.00 84.56 128 SER A C 1
ATOM 970 O O . SER A 1 128 ? 6.836 -20.770 -4.589 1.00 84.56 128 SER A O 1
ATOM 972 N N . ARG A 1 129 ? 4.993 -20.559 -3.348 1.00 83.44 129 ARG A N 1
ATOM 973 C CA . ARG A 1 129 ? 4.635 -21.983 -3.367 1.00 83.44 129 ARG A CA 1
ATOM 974 C C . ARG A 1 129 ? 3.195 -22.120 -3.824 1.00 83.44 129 ARG A C 1
ATOM 976 O O . ARG A 1 129 ? 2.365 -21.275 -3.511 1.00 83.44 129 ARG A O 1
ATOM 983 N N . A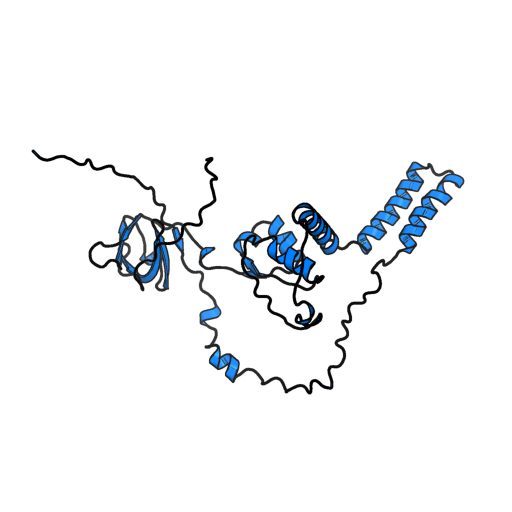SN A 1 130 ? 2.896 -23.214 -4.521 1.00 84.69 130 ASN A N 1
ATOM 984 C CA . ASN A 1 130 ? 1.553 -23.524 -5.017 1.00 84.69 130 ASN A CA 1
ATOM 985 C C . ASN A 1 130 ? 0.924 -22.433 -5.902 1.00 84.69 130 ASN A C 1
ATOM 987 O O . ASN A 1 130 ? -0.296 -22.287 -5.923 1.00 84.69 130 ASN A O 1
ATOM 991 N N . THR A 1 131 ? 1.732 -21.705 -6.674 1.00 82.00 131 THR A N 1
ATOM 992 C CA . THR A 1 131 ? 1.247 -20.699 -7.635 1.00 82.00 131 THR A CA 1
ATOM 993 C C . THR A 1 131 ? 0.319 -21.284 -8.694 1.00 82.00 131 THR A C 1
ATOM 995 O O . THR A 1 131 ? -0.597 -20.604 -9.132 1.00 82.00 131 THR A O 1
ATOM 998 N N . TYR A 1 132 ? 0.459 -22.571 -9.024 1.00 82.62 132 TYR A N 1
ATOM 999 C CA . TYR A 1 132 ? -0.446 -23.295 -9.926 1.00 82.62 132 TYR A CA 1
ATOM 1000 C C . TYR A 1 132 ? -1.899 -23.392 -9.422 1.00 82.62 132 TYR A C 1
ATOM 1002 O O . TYR A 1 132 ? -2.789 -23.718 -10.200 1.00 82.62 132 TYR A O 1
ATOM 1010 N N . LYS A 1 133 ? -2.155 -23.144 -8.129 1.00 85.25 133 LYS A N 1
ATOM 1011 C CA . LYS A 1 133 ? -3.517 -23.082 -7.569 1.00 85.25 133 LYS A CA 1
ATOM 1012 C C . LYS A 1 133 ? -4.149 -21.704 -7.713 1.00 85.25 133 LYS A C 1
ATOM 1014 O O . LYS A 1 133 ? -5.335 -21.563 -7.432 1.00 85.25 133 LYS A O 1
ATOM 1019 N N . VAL A 1 134 ? -3.361 -20.691 -8.073 1.00 85.00 134 VAL A N 1
ATOM 1020 C CA . VAL A 1 134 ? -3.848 -19.326 -8.232 1.00 85.00 134 VAL A CA 1
ATOM 1021 C C . VAL A 1 134 ? -4.535 -19.226 -9.594 1.00 85.00 134 VAL A C 1
ATOM 1023 O O . VAL A 1 134 ? -3.893 -19.490 -10.612 1.00 85.00 134 VAL A O 1
ATOM 1026 N N . PRO A 1 135 ? -5.827 -18.862 -9.633 1.00 85.00 135 PRO A N 1
ATOM 1027 C CA . PRO A 1 135 ? -6.549 -18.664 -10.881 1.00 85.00 135 PRO A CA 1
ATOM 1028 C C . PRO A 1 135 ? -5.868 -17.643 -11.811 1.00 85.00 135 PRO A C 1
ATOM 1030 O O . PRO A 1 135 ? -5.224 -16.706 -11.326 1.00 85.00 135 PRO A O 1
ATOM 1033 N N . PRO A 1 136 ? -6.007 -17.784 -13.141 1.00 79.56 136 PRO A N 1
ATOM 1034 C CA . PRO A 1 136 ? -5.406 -16.869 -14.111 1.00 79.56 136 PRO A CA 1
ATOM 1035 C C . PRO A 1 136 ? -5.938 -15.429 -13.993 1.00 79.56 136 PRO A C 1
ATOM 1037 O O . PRO A 1 136 ? -6.929 -15.154 -13.306 1.00 79.56 136 PRO A O 1
ATOM 1040 N N . GLU A 1 137 ? -5.245 -14.495 -14.648 1.00 76.88 137 GLU A N 1
ATOM 1041 C CA . GLU A 1 137 ? -5.626 -13.077 -14.706 1.00 76.88 137 GLU A CA 1
ATOM 1042 C C . GLU A 1 137 ? -7.076 -12.876 -15.166 1.00 76.88 137 GLU A C 1
ATOM 1044 O O . GLU A 1 137 ? -7.571 -13.586 -16.038 1.00 76.88 137 GLU A O 1
ATOM 1049 N N . GLY A 1 138 ? -7.774 -11.930 -14.528 1.00 76.62 138 GLY A N 1
ATOM 1050 C CA . GLY A 1 138 ? -9.176 -11.604 -14.819 1.00 76.62 138 GLY A CA 1
ATOM 1051 C C . GLY A 1 138 ? -10.228 -12.375 -14.010 1.00 76.62 138 GLY A C 1
ATOM 1052 O O . GLY A 1 138 ? -11.396 -11.993 -14.031 1.00 76.62 138 GLY A O 1
ATOM 1053 N N . SER A 1 139 ? -9.848 -13.412 -13.260 1.00 81.69 139 SER A N 1
ATOM 1054 C CA . SER A 1 139 ? -10.765 -14.103 -12.342 1.00 81.69 139 SER A CA 1
ATOM 1055 C C . SER A 1 139 ? -10.769 -13.462 -10.940 1.00 81.69 139 SER A C 1
ATOM 1057 O O . SER A 1 139 ? -9.706 -13.085 -10.437 1.00 81.69 139 SER A O 1
ATOM 1059 N N . PRO A 1 140 ? -11.939 -13.301 -10.283 1.00 86.12 140 PRO A N 1
ATOM 1060 C CA . PRO A 1 140 ? -12.010 -12.690 -8.959 1.00 86.12 140 PRO A CA 1
ATOM 1061 C C . PRO A 1 140 ? -11.441 -13.638 -7.898 1.00 86.12 140 PRO A C 1
ATOM 1063 O O . PRO A 1 140 ? -11.967 -14.726 -7.666 1.00 86.12 140 PRO A O 1
ATOM 1066 N N . VAL A 1 141 ? -10.376 -13.204 -7.224 1.00 87.44 141 VAL A N 1
ATOM 1067 C CA . VAL A 1 141 ? -9.702 -13.961 -6.162 1.00 87.44 141 VAL A CA 1
ATOM 1068 C C . VAL A 1 141 ? -9.522 -13.068 -4.944 1.00 87.44 141 VAL A C 1
ATOM 1070 O O . VAL A 1 141 ? -9.021 -11.950 -5.053 1.00 87.44 141 VAL A O 1
ATOM 1073 N N . LEU A 1 142 ? -9.904 -13.571 -3.769 1.00 90.12 142 LEU A N 1
ATOM 1074 C CA . LEU A 1 142 ? -9.625 -12.915 -2.495 1.00 90.12 142 LEU A CA 1
ATOM 1075 C C . LEU A 1 142 ? -8.409 -13.570 -1.839 1.00 90.12 142 LEU A C 1
ATOM 1077 O O . LEU A 1 142 ? -8.483 -14.699 -1.356 1.00 90.12 142 LEU A O 1
ATOM 1081 N N . PHE A 1 143 ? -7.296 -12.842 -1.793 1.00 88.00 143 PHE A N 1
ATOM 1082 C CA 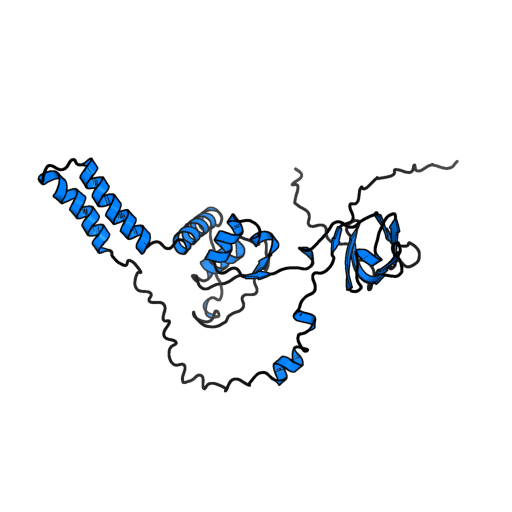. PHE A 1 143 ? -6.110 -13.275 -1.064 1.00 88.00 143 PHE A CA 1
ATOM 1083 C C . PHE A 1 143 ? -6.234 -12.899 0.412 1.00 88.00 143 PHE A C 1
ATOM 1085 O O . PHE A 1 143 ? -6.289 -11.722 0.766 1.00 88.00 143 PHE A O 1
ATOM 1092 N N . VAL A 1 144 ? -6.259 -13.911 1.279 1.00 88.88 144 VAL A N 1
ATOM 1093 C CA . VAL A 1 144 ? -6.176 -13.733 2.731 1.00 88.88 144 VAL A CA 1
ATOM 1094 C C . VAL A 1 144 ? -4.750 -14.064 3.152 1.00 88.88 144 VAL A C 1
ATOM 1096 O O . VAL A 1 144 ? -4.377 -15.231 3.261 1.00 88.88 144 VAL A O 1
ATOM 1099 N N . CYS A 1 145 ? -3.937 -13.027 3.333 1.00 84.62 145 CYS A N 1
ATOM 1100 C CA . CYS A 1 145 ? -2.529 -13.164 3.686 1.00 84.62 145 CYS A CA 1
ATOM 1101 C C . CYS A 1 145 ? -2.353 -13.115 5.208 1.00 84.62 145 CYS A C 1
ATOM 1103 O O . CYS A 1 145 ? -2.958 -12.294 5.886 1.00 84.62 145 CYS A O 1
ATOM 1105 N N . ALA A 1 146 ? -1.520 -13.993 5.754 1.00 82.19 146 ALA A N 1
ATOM 1106 C CA . ALA A 1 146 ? -1.094 -13.967 7.150 1.00 82.19 146 ALA A CA 1
ATOM 1107 C C . ALA A 1 146 ? 0.258 -14.694 7.268 1.00 82.19 146 ALA A C 1
ATOM 1109 O O . ALA A 1 146 ? 0.500 -15.616 6.484 1.00 82.19 146 ALA A O 1
ATOM 1110 N N . PRO A 1 147 ? 1.121 -14.353 8.242 1.00 81.06 147 PRO A N 1
ATOM 1111 C CA . PRO A 1 147 ? 1.008 -13.263 9.218 1.00 81.06 147 PRO A CA 1
ATOM 1112 C C . PRO A 1 147 ? 1.372 -11.891 8.623 1.00 81.06 147 PRO A C 1
ATOM 1114 O O . PRO A 1 147 ? 2.214 -11.797 7.737 1.00 81.06 147 PRO A O 1
ATOM 1117 N N . HIS A 1 148 ? 0.763 -10.821 9.138 1.00 78.56 148 HIS A N 1
ATOM 1118 C CA . HIS A 1 148 ? 1.046 -9.451 8.704 1.00 78.56 148 HIS A CA 1
ATOM 1119 C C . HIS A 1 148 ? 2.122 -8.804 9.571 1.00 78.56 148 HIS A C 1
ATOM 1121 O O . HIS A 1 148 ? 1.820 -8.222 10.614 1.00 78.56 148 HIS A O 1
ATOM 1127 N N . ALA A 1 149 ? 3.378 -8.919 9.142 1.00 77.50 149 ALA A N 1
ATOM 1128 C CA . ALA A 1 149 ? 4.493 -8.243 9.798 1.00 77.50 149 ALA A CA 1
ATOM 1129 C C . ALA A 1 149 ? 4.622 -6.784 9.330 1.00 77.50 149 ALA A C 1
ATOM 1131 O O . ALA A 1 149 ? 4.959 -5.915 10.135 1.00 77.50 149 ALA A O 1
ATOM 1132 N N . ASN A 1 150 ? 4.329 -6.492 8.054 1.00 82.69 150 ASN A N 1
ATOM 1133 C CA . ASN A 1 150 ? 4.445 -5.146 7.506 1.00 82.69 150 ASN A CA 1
ATOM 1134 C C . ASN A 1 150 ? 3.250 -4.770 6.622 1.00 82.69 150 ASN A C 1
ATOM 1136 O O . ASN A 1 150 ? 3.188 -5.082 5.436 1.00 82.69 150 ASN A O 1
ATOM 1140 N N . GLN A 1 151 ? 2.363 -3.949 7.181 1.00 75.75 151 GLN A N 1
ATOM 1141 C CA . GLN A 1 151 ? 1.151 -3.474 6.508 1.00 75.75 151 GLN A CA 1
ATOM 1142 C C . GLN A 1 151 ? 1.376 -2.756 5.162 1.00 75.75 151 GLN A C 1
ATOM 1144 O O . GLN A 1 151 ? 0.425 -2.622 4.398 1.00 75.75 151 GLN A O 1
ATOM 1149 N N . PHE A 1 152 ? 2.587 -2.262 4.879 1.00 81.75 152 PHE A N 1
ATOM 1150 C CA . PHE A 1 152 ? 2.897 -1.549 3.639 1.00 81.75 152 PHE A CA 1
ATOM 1151 C C . PHE A 1 152 ? 3.682 -2.390 2.636 1.00 81.75 152 PHE A C 1
ATOM 1153 O O . PHE A 1 152 ? 3.467 -2.224 1.443 1.00 81.75 152 PHE A O 1
ATOM 1160 N N . LEU A 1 153 ? 4.585 -3.267 3.087 1.00 85.31 153 LEU A N 1
ATOM 1161 C CA . LEU A 1 153 ? 5.410 -4.080 2.183 1.00 85.31 153 LEU A CA 1
ATOM 1162 C C . LEU A 1 153 ? 4.726 -5.380 1.759 1.00 85.31 153 LEU A C 1
ATOM 1164 O O . LEU A 1 153 ? 4.936 -5.813 0.627 1.00 85.31 153 LEU A O 1
ATOM 1168 N N . ASP A 1 154 ? 3.886 -5.970 2.616 1.00 88.25 154 ASP A N 1
ATOM 1169 C CA . ASP A 1 154 ? 3.239 -7.259 2.343 1.00 88.25 154 ASP A CA 1
ATOM 1170 C C . ASP A 1 154 ? 2.501 -7.290 0.986 1.00 88.25 154 ASP A C 1
ATOM 1172 O O . ASP A 1 154 ? 2.682 -8.260 0.245 1.00 88.25 154 ASP A O 1
ATOM 1176 N N . PRO A 1 155 ? 1.732 -6.253 0.579 1.00 87.88 155 PRO A N 1
ATOM 1177 C CA . PRO A 1 155 ? 1.067 -6.259 -0.724 1.00 87.88 155 PRO A CA 1
ATOM 1178 C C . PRO A 1 155 ? 2.049 -6.346 -1.898 1.00 87.88 155 PRO A C 1
ATOM 1180 O O . PRO A 1 155 ? 1.811 -7.083 -2.853 1.00 87.88 155 PRO A O 1
ATOM 1183 N N . PHE A 1 156 ? 3.181 -5.643 -1.817 1.00 89.00 156 PHE A N 1
ATOM 1184 C CA . PHE A 1 156 ? 4.182 -5.632 -2.883 1.00 89.00 156 PHE A CA 1
ATOM 1185 C C . PHE A 1 156 ? 4.956 -6.946 -2.966 1.00 89.00 156 PHE A C 1
ATOM 1187 O O . PHE A 1 156 ? 5.271 -7.394 -4.068 1.00 89.00 156 PHE A O 1
ATOM 1194 N N . VAL A 1 157 ? 5.204 -7.592 -1.824 1.00 89.31 157 VAL A N 1
ATOM 1195 C CA . VAL A 1 157 ? 5.789 -8.937 -1.780 1.00 89.31 157 VAL A CA 1
ATOM 1196 C C . VAL A 1 157 ? 4.861 -9.940 -2.463 1.00 89.31 157 VAL A C 1
ATOM 1198 O O . VAL A 1 157 ? 5.326 -10.736 -3.271 1.00 89.31 157 VAL A O 1
ATOM 1201 N N . VAL A 1 158 ? 3.549 -9.873 -2.212 1.00 89.06 158 VAL A N 1
ATOM 1202 C CA . VAL A 1 158 ? 2.564 -10.751 -2.871 1.00 89.06 158 VAL A CA 1
ATOM 1203 C C . VAL A 1 158 ? 2.524 -10.508 -4.381 1.00 89.06 158 VAL A C 1
ATOM 1205 O O . VAL A 1 158 ? 2.547 -11.464 -5.154 1.00 89.06 158 VAL A O 1
ATOM 1208 N N . MET A 1 159 ? 2.523 -9.244 -4.812 1.00 88.00 159 MET A N 1
ATOM 1209 C CA . MET A 1 159 ? 2.587 -8.890 -6.235 1.00 88.00 159 MET A CA 1
ATOM 1210 C C . MET A 1 159 ? 3.838 -9.449 -6.917 1.00 88.00 159 MET A C 1
ATOM 1212 O O . MET A 1 159 ? 3.735 -10.037 -7.992 1.00 88.00 159 MET A O 1
ATOM 1216 N N . MET A 1 160 ? 5.006 -9.302 -6.284 1.00 86.81 160 MET A N 1
ATOM 1217 C CA . MET A 1 160 ? 6.270 -9.830 -6.802 1.00 86.81 160 MET A CA 1
ATOM 1218 C C . MET A 1 160 ? 6.265 -11.364 -6.838 1.00 86.81 160 MET A C 1
ATOM 1220 O O . MET A 1 160 ? 6.596 -11.955 -7.860 1.00 86.81 160 MET A O 1
ATOM 1224 N N . ALA A 1 161 ? 5.827 -12.013 -5.757 1.00 87.50 161 ALA A N 1
ATOM 1225 C CA . ALA A 1 161 ? 5.806 -13.468 -5.627 1.00 87.50 161 ALA A CA 1
ATOM 1226 C C . ALA A 1 161 ? 4.863 -14.155 -6.634 1.00 87.50 161 ALA A C 1
ATOM 1228 O O . ALA A 1 161 ? 5.117 -15.290 -7.049 1.00 87.50 161 ALA A O 1
ATOM 1229 N N . LEU A 1 162 ? 3.774 -13.479 -7.017 1.00 86.12 162 LEU A N 1
ATOM 1230 C CA . LEU A 1 162 ? 2.818 -13.950 -8.023 1.00 86.12 162 LEU A CA 1
ATOM 1231 C C . LEU A 1 162 ? 3.144 -13.471 -9.444 1.00 86.12 162 LEU A C 1
ATOM 1233 O O . LEU A 1 162 ? 2.548 -13.980 -10.390 1.00 86.12 162 LEU A O 1
ATOM 1237 N N . GLY A 1 163 ? 4.052 -12.505 -9.606 1.00 83.69 163 GLY A N 1
ATOM 1238 C CA . GLY A 1 163 ? 4.360 -11.890 -10.899 1.00 83.69 163 GLY A CA 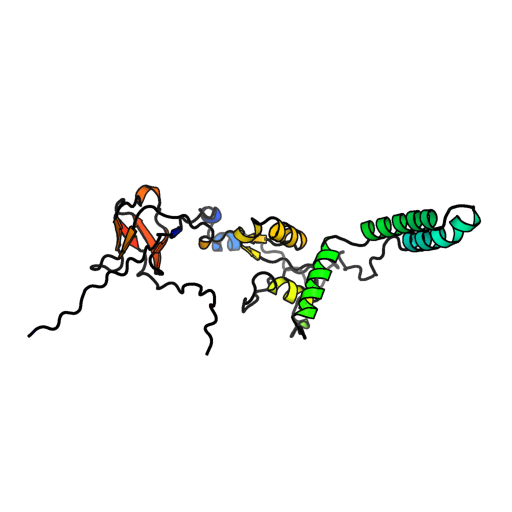1
ATOM 1239 C C . GLY A 1 163 ? 3.189 -11.101 -11.495 1.00 83.69 163 GLY A C 1
ATOM 1240 O O . GLY A 1 163 ? 3.075 -11.005 -12.713 1.00 83.69 163 GLY A O 1
ATOM 1241 N N . ARG A 1 164 ? 2.303 -10.563 -10.647 1.00 82.38 164 ARG A N 1
ATOM 1242 C CA . ARG A 1 164 ? 1.019 -9.968 -11.045 1.00 82.38 164 ARG A CA 1
ATOM 1243 C C . ARG A 1 164 ? 0.886 -8.523 -10.590 1.00 82.38 164 ARG A C 1
ATOM 1245 O O . ARG A 1 164 ? 1.229 -8.173 -9.462 1.00 82.38 164 ARG A O 1
ATOM 1252 N N . GLN A 1 165 ? 0.358 -7.676 -11.475 1.00 79.38 165 GLN A N 1
ATOM 1253 C CA . GLN A 1 165 ? 0.167 -6.237 -11.231 1.00 79.38 165 GLN A CA 1
ATOM 1254 C C . GLN A 1 165 ? -1.305 -5.819 -11.078 1.00 79.38 165 GLN A C 1
ATOM 1256 O O . GLN A 1 165 ? -1.586 -4.629 -10.880 1.00 79.38 165 GLN A O 1
ATOM 1261 N N . ASP A 1 166 ? -2.223 -6.782 -11.180 1.00 83.50 166 ASP A N 1
ATOM 1262 C CA . ASP A 1 166 ? -3.681 -6.650 -11.078 1.00 83.50 166 ASP A CA 1
ATOM 1263 C C . ASP A 1 166 ? -4.212 -6.916 -9.655 1.00 83.50 166 ASP A C 1
ATOM 1265 O O . ASP A 1 166 ? -5.399 -7.156 -9.452 1.00 83.50 166 ASP A O 1
ATOM 1269 N N . ILE A 1 167 ? -3.334 -6.871 -8.650 1.00 86.50 167 ILE A N 1
ATOM 1270 C CA . ILE A 1 167 ? -3.689 -7.120 -7.252 1.00 86.50 167 ILE A CA 1
ATOM 1271 C C . ILE A 1 167 ? -4.041 -5.802 -6.564 1.00 86.50 167 ILE A C 1
ATOM 1273 O O . ILE A 1 167 ? -3.231 -4.878 -6.509 1.00 86.50 167 ILE A O 1
ATOM 1277 N N . HIS A 1 168 ? -5.236 -5.763 -5.983 1.00 88.69 168 HIS A N 1
ATOM 1278 C CA . HIS A 1 168 ? -5.740 -4.670 -5.158 1.00 88.69 168 HIS A CA 1
ATOM 1279 C C . HIS A 1 168 ? -5.688 -5.066 -3.681 1.00 88.69 168 HIS A C 1
ATOM 1281 O O . HIS A 1 168 ? -5.959 -6.217 -3.337 1.00 88.69 168 HIS A O 1
ATOM 1287 N N . PHE A 1 169 ? -5.363 -4.126 -2.793 1.00 88.62 169 PHE A N 1
ATOM 1288 C CA . PHE A 1 169 ? -5.205 -4.413 -1.365 1.00 88.62 169 PHE A CA 1
ATOM 1289 C C . PHE A 1 169 ? -6.013 -3.467 -0.477 1.00 88.62 169 PHE A C 1
ATOM 1291 O O . PHE A 1 169 ? -6.200 -2.289 -0.778 1.00 88.62 169 PHE A O 1
ATOM 1298 N N . LEU A 1 170 ? -6.484 -3.990 0.655 1.00 88.94 170 LEU A N 1
ATOM 1299 C CA . LEU A 1 170 ? -7.204 -3.215 1.662 1.00 88.94 170 LEU A CA 1
ATOM 1300 C C . LEU A 1 170 ? -6.200 -2.488 2.563 1.00 88.94 170 LEU A C 1
ATOM 1302 O O . LEU A 1 170 ? -5.353 -3.122 3.189 1.00 88.94 170 LEU A O 1
ATOM 1306 N N . THR A 1 171 ? -6.301 -1.165 2.665 1.00 85.94 171 THR A N 1
ATOM 1307 C CA . THR A 1 171 ? -5.434 -0.341 3.526 1.00 85.94 171 THR A CA 1
ATOM 1308 C C . THR A 1 171 ? -6.268 0.454 4.521 1.00 85.94 171 THR A C 1
ATOM 1310 O O . THR A 1 171 ? -7.381 0.873 4.219 1.00 85.94 171 THR A O 1
ATOM 1313 N N . ALA A 1 172 ? -5.739 0.681 5.726 1.00 85.06 172 ALA A N 1
ATOM 1314 C CA . ALA A 1 172 ? -6.405 1.520 6.718 1.00 85.06 172 ALA A CA 1
ATOM 1315 C C . ALA A 1 172 ? -6.589 2.948 6.181 1.00 85.06 172 ALA A C 1
ATOM 1317 O O . ALA A 1 172 ? -5.615 3.607 5.796 1.00 85.06 172 ALA A O 1
ATOM 1318 N N . ALA A 1 173 ? -7.823 3.450 6.209 1.00 84.94 173 ALA A N 1
ATOM 1319 C CA . ALA A 1 173 ? -8.151 4.791 5.731 1.00 84.94 173 ALA A CA 1
ATOM 1320 C C . ALA A 1 173 ? -7.326 5.879 6.442 1.00 84.94 173 ALA A C 1
ATOM 1322 O O . ALA A 1 173 ? -6.887 6.840 5.811 1.00 84.94 173 ALA A O 1
ATOM 1323 N N . ALA A 1 174 ? -6.998 5.683 7.725 1.00 82.06 174 ALA A N 1
ATOM 1324 C CA . ALA A 1 174 ? -6.119 6.576 8.479 1.00 82.06 174 ALA A CA 1
ATOM 1325 C C . ALA A 1 174 ? -4.727 6.756 7.840 1.00 82.06 174 ALA A C 1
ATOM 1327 O O . ALA A 1 174 ? -4.174 7.855 7.872 1.00 82.06 174 ALA A O 1
ATOM 1328 N N . SER A 1 175 ? -4.167 5.710 7.223 1.00 81.94 175 SER A N 1
ATOM 1329 C CA . SER A 1 175 ? -2.868 5.791 6.538 1.00 81.94 175 SER A CA 1
ATOM 1330 C C . SER A 1 175 ? -2.977 6.505 5.191 1.00 81.94 175 SER A C 1
ATOM 1332 O O . SER A 1 175 ? -2.104 7.301 4.850 1.00 81.94 175 SER A O 1
ATOM 1334 N N . MET A 1 176 ? -4.097 6.320 4.489 1.00 84.38 176 MET A N 1
ATOM 1335 C CA . MET A 1 176 ? -4.416 7.008 3.232 1.00 84.38 176 MET A CA 1
ATOM 1336 C C . MET A 1 176 ? -4.670 8.516 3.400 1.00 84.38 176 MET A C 1
ATOM 1338 O O . MET A 1 176 ? -4.734 9.238 2.410 1.00 84.38 176 MET A O 1
ATOM 1342 N N . ARG A 1 177 ? -4.771 9.039 4.631 1.00 84.25 177 ARG A N 1
ATOM 1343 C CA . ARG A 1 177 ? -4.827 10.495 4.875 1.00 84.25 177 ARG A CA 1
ATOM 1344 C C . ARG A 1 177 ? -3.490 11.192 4.617 1.00 84.25 177 ARG A C 1
ATOM 1346 O O . ARG A 1 177 ? -3.461 12.401 4.408 1.00 84.25 177 ARG A O 1
ATOM 1353 N N . LYS A 1 178 ? -2.376 10.454 4.628 1.00 86.31 178 LYS A N 1
ATOM 1354 C CA . LYS A 1 178 ? -1.052 11.002 4.317 1.00 86.31 178 LYS A CA 1
ATOM 1355 C C . LYS A 1 178 ? -0.871 11.055 2.803 1.00 86.31 178 LYS A C 1
ATOM 1357 O O . LYS A 1 178 ? -0.984 10.028 2.143 1.00 86.31 178 LYS A O 1
ATOM 1362 N N . TRP A 1 179 ? -0.541 12.228 2.263 1.00 85.06 179 TRP A N 1
ATOM 1363 C CA . TRP A 1 179 ? -0.491 12.463 0.812 1.00 85.06 179 TRP A CA 1
ATOM 1364 C C . TRP A 1 179 ? 0.426 11.483 0.055 1.00 85.06 179 TRP A C 1
ATOM 1366 O O . TRP A 1 179 ? 0.062 11.010 -1.015 1.00 85.06 179 TRP A O 1
ATOM 1376 N N . TYR A 1 180 ? 1.577 11.121 0.631 1.00 85.50 180 TYR A N 1
ATOM 1377 C CA . TYR A 1 180 ? 2.529 10.200 0.004 1.00 85.50 180 TYR A CA 1
ATOM 1378 C C . TYR A 1 180 ? 2.020 8.752 -0.010 1.00 85.50 180 TYR A C 1
ATOM 1380 O O . TYR A 1 180 ? 2.143 8.065 -1.020 1.00 85.50 180 TYR A O 1
ATOM 1388 N N . VAL A 1 181 ? 1.392 8.294 1.082 1.00 84.81 181 VAL A N 1
ATOM 1389 C CA . VAL A 1 181 ? 0.781 6.952 1.148 1.00 84.81 181 VAL A CA 1
ATOM 1390 C C . VAL A 1 181 ? -0.409 6.882 0.210 1.00 84.81 181 VAL A C 1
ATOM 1392 O O . VAL A 1 181 ? -0.581 5.886 -0.478 1.00 84.81 181 VAL A O 1
ATOM 1395 N N . ARG A 1 182 ? -1.201 7.954 0.156 1.00 85.56 182 ARG A N 1
ATOM 1396 C CA . ARG A 1 182 ? -2.343 8.069 -0.739 1.00 85.56 182 ARG A CA 1
ATOM 1397 C C . ARG A 1 182 ? -1.934 7.926 -2.195 1.00 85.56 182 ARG A C 1
ATOM 1399 O O . ARG A 1 182 ? -2.511 7.112 -2.897 1.00 85.56 182 ARG A O 1
ATOM 1406 N N . PHE A 1 183 ? -0.923 8.679 -2.614 1.00 84.56 183 PHE A N 1
ATOM 1407 C CA . PHE A 1 183 ? -0.428 8.660 -3.984 1.00 84.56 183 PHE A CA 1
ATOM 1408 C C . PHE A 1 183 ? 0.021 7.259 -4.415 1.00 84.56 183 PHE A C 1
ATOM 1410 O O . PHE A 1 183 ? -0.376 6.771 -5.475 1.00 84.56 183 PHE A O 1
ATOM 1417 N N . VAL A 1 184 ? 0.802 6.580 -3.568 1.00 84.00 184 VAL A N 1
ATOM 1418 C CA . VAL A 1 184 ? 1.210 5.194 -3.824 1.00 84.00 184 VAL A CA 1
ATOM 1419 C C . VAL A 1 184 ? -0.019 4.283 -3.805 1.00 84.00 184 VAL A C 1
ATOM 1421 O O . VAL A 1 184 ? -0.278 3.595 -4.781 1.00 84.00 184 VAL A O 1
ATOM 1424 N N . GLY A 1 185 ? -0.839 4.327 -2.757 1.00 83.88 185 GLY A N 1
ATOM 1425 C CA . GLY A 1 185 ? -2.036 3.498 -2.630 1.00 83.88 185 GLY A CA 1
ATOM 1426 C C . GLY A 1 185 ? -2.980 3.609 -3.830 1.00 83.88 185 GLY A C 1
ATOM 1427 O O . GLY A 1 185 ? -3.344 2.591 -4.404 1.00 83.88 185 GLY A O 1
ATOM 1428 N N . GLU A 1 186 ? -3.314 4.819 -4.276 1.00 83.88 186 GLU A N 1
ATOM 1429 C CA . GLU A 1 186 ? -4.166 5.052 -5.451 1.00 83.88 186 GLU A CA 1
ATOM 1430 C C . GLU A 1 186 ? -3.534 4.491 -6.736 1.00 83.88 186 GLU A C 1
ATOM 1432 O O . GLU A 1 186 ? -4.221 3.853 -7.531 1.00 83.88 186 GLU A O 1
ATOM 1437 N N . THR A 1 187 ? -2.213 4.628 -6.904 1.00 82.50 187 THR A N 1
ATOM 1438 C CA . THR A 1 187 ? -1.478 4.085 -8.064 1.00 82.50 187 THR A CA 1
ATOM 1439 C C . THR A 1 187 ? -1.552 2.552 -8.143 1.00 82.50 187 THR A C 1
ATOM 1441 O O . THR A 1 187 ? -1.561 1.978 -9.237 1.00 82.50 187 THR A O 1
ATOM 1444 N N . PHE A 1 188 ? -1.635 1.879 -6.994 1.00 82.75 188 PHE A N 1
ATOM 1445 C CA . PHE A 1 188 ? -1.751 0.421 -6.893 1.00 82.75 188 PHE A CA 1
ATOM 1446 C C . PHE A 1 188 ? -3.181 -0.071 -6.628 1.00 82.75 188 PHE A C 1
ATOM 1448 O O . PHE A 1 188 ? -3.392 -1.259 -6.409 1.00 82.75 188 PHE A O 1
ATOM 1455 N N . GLY A 1 189 ? -4.175 0.820 -6.674 1.00 84.19 189 GLY A N 1
ATOM 1456 C CA . GLY A 1 189 ? -5.575 0.463 -6.470 1.00 84.19 189 GLY A CA 1
ATOM 1457 C C . GLY A 1 189 ? -5.881 -0.032 -5.053 1.00 84.19 189 GLY A C 1
ATOM 1458 O O . GLY A 1 189 ? -6.651 -0.977 -4.886 1.00 84.19 189 GLY A O 1
ATOM 1459 N N . ALA A 1 190 ? -5.267 0.590 -4.046 1.00 87.31 190 ALA A N 1
ATOM 1460 C CA . ALA A 1 190 ? -5.570 0.370 -2.642 1.00 87.31 190 ALA A CA 1
ATOM 1461 C C . ALA A 1 190 ? -6.997 0.826 -2.316 1.00 87.31 190 ALA A C 1
ATOM 1463 O O . ALA A 1 190 ? -7.417 1.923 -2.687 1.00 87.31 190 ALA A O 1
ATOM 1464 N N . ILE A 1 191 ? -7.720 0.005 -1.561 1.00 88.38 191 ILE A N 1
ATOM 1465 C CA . ILE A 1 191 ? -9.085 0.293 -1.124 1.00 88.38 191 ILE A CA 1
ATOM 1466 C C . ILE A 1 191 ? -9.025 0.736 0.346 1.00 88.38 191 ILE A C 1
ATOM 1468 O O . ILE A 1 191 ? -8.633 -0.065 1.206 1.00 88.38 191 ILE A O 1
ATOM 1472 N N . PRO A 1 192 ? -9.369 1.998 0.664 1.00 85.75 192 PRO A N 1
ATOM 1473 C CA . PRO A 1 192 ? -9.355 2.488 2.033 1.00 85.75 192 PRO A CA 1
ATOM 1474 C C . PRO A 1 192 ? -10.502 1.867 2.836 1.00 85.75 192 PRO A C 1
ATOM 1476 O O . PRO A 1 192 ? -11.662 1.931 2.439 1.00 85.75 192 PRO A O 1
ATOM 1479 N N . VAL A 1 193 ? -10.179 1.305 3.998 1.00 87.12 193 VAL A N 1
ATOM 1480 C CA . VAL A 1 193 ? -11.156 0.759 4.947 1.00 87.12 193 VAL A CA 1
ATOM 1481 C C . VAL A 1 193 ? -11.074 1.553 6.245 1.00 87.12 193 VAL A C 1
ATOM 1483 O O . VAL A 1 193 ? -10.020 1.598 6.885 1.00 87.12 193 VAL A O 1
ATOM 1486 N N . GLU A 1 194 ? -12.181 2.185 6.632 1.00 83.75 194 GLU A N 1
ATOM 1487 C CA . GLU A 1 194 ? -12.328 2.845 7.933 1.00 83.75 194 GLU A CA 1
ATOM 1488 C C . GLU A 1 194 ? -12.561 1.777 9.009 1.00 83.75 194 GLU A C 1
ATOM 1490 O O . GLU A 1 194 ? -13.491 0.972 8.919 1.00 83.75 194 GLU A O 1
ATOM 1495 N N . ARG A 1 195 ? -11.700 1.737 10.031 1.00 77.25 195 ARG A N 1
ATOM 1496 C CA . ARG A 1 195 ? -11.855 0.820 11.168 1.00 77.25 195 ARG A CA 1
ATOM 1497 C C . ARG A 1 195 ? -12.392 1.600 12.371 1.00 77.25 195 ARG A C 1
ATOM 1499 O O . ARG A 1 195 ? -11.904 2.699 12.623 1.00 77.25 195 ARG A O 1
ATOM 1506 N N . PRO A 1 196 ? -13.301 1.042 13.194 1.00 67.25 196 PRO A N 1
ATOM 1507 C CA . PRO A 1 196 ? -13.834 1.749 14.366 1.00 67.25 196 PRO A CA 1
ATOM 1508 C C . PRO A 1 196 ? -12.738 2.263 15.311 1.00 67.25 196 PRO A C 1
ATOM 1510 O O . PRO A 1 196 ? -12.824 3.359 15.852 1.00 67.25 196 PRO A O 1
ATOM 1513 N N . GLN A 1 197 ? -11.652 1.503 15.449 1.00 69.00 197 GLN A N 1
ATOM 1514 C CA . GLN A 1 197 ? -10.476 1.880 16.236 1.00 69.00 197 GLN A CA 1
ATOM 1515 C C . GLN A 1 197 ? -9.678 3.081 15.706 1.00 69.00 197 GLN A C 1
ATOM 1517 O O . GLN A 1 197 ? -8.913 3.652 16.483 1.00 69.00 197 GLN A O 1
ATOM 1522 N N . ASP A 1 198 ? -9.837 3.445 14.432 1.00 68.31 198 ASP A N 1
ATOM 1523 C CA . ASP A 1 198 ? -9.166 4.586 13.801 1.00 68.31 198 ASP A CA 1
ATOM 1524 C C . ASP A 1 198 ? -9.963 5.891 14.026 1.00 68.31 198 ASP A C 1
ATOM 1526 O O . ASP A 1 198 ? -9.422 6.987 13.883 1.00 68.31 198 ASP A O 1
ATOM 1530 N N . ALA A 1 199 ? -11.228 5.783 14.457 1.00 70.19 199 ALA A N 1
ATOM 1531 C CA . ALA A 1 199 ? -12.125 6.895 14.785 1.00 70.19 199 ALA A CA 1
ATOM 1532 C C . ALA A 1 199 ? -12.091 7.305 16.275 1.00 70.19 199 ALA A C 1
ATOM 1534 O O . ALA A 1 199 ? -13.008 7.965 16.766 1.00 70.19 199 ALA A O 1
ATOM 1535 N N . ARG A 1 200 ? -11.040 6.926 17.018 1.00 70.50 200 ARG A N 1
ATOM 1536 C CA . ARG A 1 200 ? -10.889 7.272 18.444 1.00 70.50 200 ARG A CA 1
ATOM 1537 C C . ARG A 1 200 ? -10.799 8.780 18.654 1.00 70.50 200 ARG A C 1
ATOM 1539 O O . ARG A 1 200 ? -10.004 9.460 18.009 1.00 70.50 200 ARG A O 1
ATOM 1546 N N . ARG A 1 201 ? -11.559 9.283 19.624 1.00 77.44 201 ARG A N 1
ATOM 1547 C CA . ARG A 1 201 ? -11.536 10.674 20.084 1.00 77.44 201 ARG A CA 1
ATOM 1548 C C . ARG A 1 201 ? -11.193 10.714 21.578 1.00 77.44 201 ARG A C 1
ATOM 1550 O O . ARG A 1 201 ? -11.617 9.844 22.331 1.00 77.44 201 ARG A O 1
ATOM 1557 N N . PRO A 1 202 ? -10.395 11.680 22.050 1.00 75.75 202 PRO A N 1
ATOM 1558 C CA . PRO A 1 202 ? -10.189 11.830 23.485 1.00 75.75 202 PRO A CA 1
ATOM 1559 C C . PRO A 1 202 ? -11.532 12.138 24.159 1.00 75.75 202 PRO A C 1
ATOM 1561 O O . PRO A 1 202 ? -12.287 12.978 23.672 1.00 75.75 202 PRO A O 1
ATOM 1564 N N . GLY A 1 203 ? -11.828 11.425 25.244 1.00 76.62 203 GLY A N 1
ATOM 1565 C CA . GLY A 1 203 ? -13.014 11.676 26.059 1.00 76.62 203 GLY A CA 1
ATOM 1566 C C . GLY A 1 203 ? -12.775 12.733 27.121 1.00 76.62 203 GLY A C 1
ATOM 1567 O O . GLY A 1 203 ? -11.626 12.971 27.502 1.00 76.62 203 GLY A O 1
ATOM 1568 N N . SER A 1 204 ? -13.847 13.336 27.631 1.00 80.25 204 SER A N 1
ATOM 1569 C CA . SER A 1 204 ? -13.756 14.157 28.839 1.00 80.25 204 SER A CA 1
ATOM 1570 C C . SER A 1 204 ? -13.649 13.284 30.091 1.00 80.25 204 SER A C 1
ATOM 1572 O O . SER A 1 204 ? -14.275 12.231 30.180 1.00 80.25 204 SER A O 1
ATOM 1574 N N . GLY A 1 205 ? -12.852 13.732 31.063 1.00 81.50 205 GLY A N 1
ATOM 1575 C CA . GLY A 1 205 ? -12.799 13.150 32.405 1.00 81.50 205 GLY A CA 1
ATOM 1576 C C . GLY A 1 205 ? -11.933 11.896 32.584 1.00 81.50 205 GLY A C 1
ATOM 1577 O O . GLY A 1 205 ? -11.272 11.386 31.672 1.00 81.50 205 GLY A O 1
ATOM 1578 N N . GLU A 1 206 ? -11.926 11.415 33.824 1.00 81.25 206 GLU A N 1
ATOM 1579 C CA . GLU A 1 206 ? -11.255 10.185 34.253 1.00 81.25 206 GLU A CA 1
ATOM 1580 C C . GLU A 1 206 ? -12.304 9.106 34.514 1.00 81.25 206 GLU A C 1
ATOM 1582 O O . GLU A 1 206 ? -13.365 9.399 35.060 1.00 81.25 206 GLU A O 1
ATOM 1587 N N . VAL A 1 207 ? -12.010 7.856 34.151 1.00 85.31 207 VAL A N 1
ATOM 1588 C CA . VAL A 1 207 ? -12.932 6.731 34.348 1.00 85.31 207 VAL A CA 1
ATOM 1589 C C . VAL A 1 207 ? -12.292 5.623 35.174 1.00 85.31 207 VAL A C 1
ATOM 1591 O O . VAL A 1 207 ? -11.130 5.260 34.976 1.00 85.31 207 VAL A O 1
ATOM 1594 N N . ARG A 1 208 ? -13.066 5.057 36.097 1.00 84.31 208 ARG A N 1
ATOM 1595 C CA . ARG A 1 208 ? -12.670 3.959 36.982 1.00 84.31 208 ARG A CA 1
ATOM 1596 C C . ARG A 1 208 ? -13.706 2.850 36.921 1.00 84.31 208 ARG A C 1
ATOM 1598 O O . ARG A 1 208 ? -14.891 3.094 36.728 1.00 84.31 208 ARG A O 1
ATOM 1605 N N . LEU A 1 209 ? -13.254 1.611 37.072 1.00 85.62 209 LEU A N 1
ATOM 1606 C CA . LEU A 1 209 ? -14.162 0.472 37.160 1.00 85.62 209 LEU A CA 1
ATOM 1607 C C . LEU A 1 209 ? -14.725 0.393 38.578 1.00 85.62 209 LEU A C 1
ATOM 1609 O O . LEU A 1 209 ? -13.948 0.440 39.531 1.00 85.62 209 LEU A O 1
ATOM 1613 N N . SER A 1 210 ? -16.046 0.260 38.702 1.00 83.56 210 SER A N 1
ATOM 1614 C CA . SER A 1 210 ? -16.691 0.042 39.993 1.00 83.56 210 SER A CA 1
ATOM 1615 C C . SER A 1 210 ? -16.146 -1.245 40.630 1.00 83.56 210 SER A C 1
ATOM 1617 O O . SER A 1 210 ? -16.146 -2.290 39.964 1.00 83.56 210 SER A O 1
ATOM 1619 N N . PRO A 1 211 ? -15.671 -1.186 41.887 1.00 75.31 211 PRO A N 1
ATOM 1620 C CA . PRO A 1 211 ? -15.146 -2.347 42.596 1.00 75.31 211 PRO A CA 1
ATOM 1621 C C . PRO A 1 211 ? -16.234 -3.363 42.973 1.00 75.31 211 PRO A C 1
ATOM 1623 O O . PRO A 1 211 ? -15.896 -4.507 43.254 1.00 75.31 211 PRO A O 1
ATOM 1626 N N . GLU A 1 212 ? -17.511 -2.968 42.959 1.00 76.81 212 GLU A N 1
ATOM 1627 C CA . GLU A 1 212 ? -18.632 -3.811 43.396 1.00 76.81 212 GLU A CA 1
ATOM 1628 C C . GLU A 1 212 ? -19.069 -4.800 42.306 1.00 76.81 212 GLU A C 1
ATOM 1630 O O . GLU A 1 212 ? -19.112 -6.005 42.539 1.00 76.81 212 GLU A O 1
ATOM 1635 N N . ASP A 1 213 ? -19.304 -4.309 41.085 1.00 77.56 213 ASP A N 1
ATOM 1636 C CA . ASP A 1 213 ? -19.878 -5.122 40.001 1.00 77.56 213 ASP A CA 1
ATOM 1637 C C . ASP A 1 213 ? -18.870 -5.522 38.917 1.00 77.56 213 ASP A C 1
ATOM 1639 O O . ASP A 1 213 ? -19.154 -6.369 38.066 1.00 77.56 213 ASP A O 1
ATOM 1643 N N . GLY A 1 214 ? -17.715 -4.846 38.849 1.00 77.38 214 GLY A N 1
ATOM 1644 C CA . GLY A 1 214 ? -16.704 -5.065 37.805 1.00 77.38 214 GLY A CA 1
ATOM 1645 C C . GLY A 1 214 ? -17.193 -4.833 36.364 1.00 77.38 214 GLY A C 1
ATOM 1646 O O . GLY A 1 214 ? -16.498 -5.188 35.408 1.00 77.38 214 GLY A O 1
ATOM 1647 N N . ARG A 1 215 ? -18.390 -4.256 36.188 1.00 84.25 215 ARG A N 1
ATOM 1648 C CA . ARG A 1 215 ? -19.063 -4.027 34.893 1.00 84.25 215 ARG A CA 1
ATOM 1649 C C . ARG A 1 215 ? -19.553 -2.596 34.696 1.00 84.25 215 ARG A C 1
ATOM 1651 O O . ARG A 1 215 ? -19.921 -2.239 33.580 1.00 84.25 215 ARG A O 1
ATOM 1658 N N . THR A 1 216 ? -19.527 -1.782 35.742 1.00 86.88 216 THR A N 1
ATOM 1659 C CA . THR A 1 216 ? -19.941 -0.377 35.701 1.00 86.88 216 THR A CA 1
ATOM 1660 C C . THR A 1 216 ? -18.699 0.502 35.691 1.00 86.88 216 THR A C 1
ATOM 1662 O O . THR A 1 216 ? -17.804 0.312 36.515 1.00 86.88 216 THR A O 1
ATOM 1665 N N . LEU A 1 217 ? -18.616 1.440 34.751 1.00 84.81 217 LEU A N 1
ATOM 1666 C CA . LEU A 1 217 ? -17.596 2.482 34.740 1.00 84.81 217 LEU A CA 1
ATOM 1667 C C . LEU A 1 217 ? -18.156 3.745 35.381 1.00 84.81 217 LEU A C 1
ATOM 1669 O O . LEU A 1 217 ? -19.205 4.235 34.969 1.00 84.81 217 LEU A O 1
ATOM 1673 N N . LEU A 1 218 ? -17.420 4.248 36.365 1.00 87.56 218 LEU A N 1
ATOM 1674 C CA . LEU A 1 218 ? -17.680 5.483 37.086 1.00 87.56 218 LEU A CA 1
ATOM 1675 C C . LEU A 1 218 ? -16.721 6.559 36.577 1.00 87.56 218 LEU A C 1
ATOM 1677 O O . LEU A 1 218 ? -15.511 6.335 36.502 1.00 87.56 218 LEU A O 1
ATOM 1681 N N . GLY A 1 219 ? -17.263 7.703 36.200 1.00 85.19 219 GLY A N 1
ATOM 1682 C CA . GLY A 1 219 ? -16.561 8.836 35.628 1.00 85.19 219 GLY A CA 1
ATOM 1683 C C . GLY A 1 219 ? -16.460 10.005 36.603 1.00 85.19 219 GLY A C 1
ATOM 1684 O O . GLY A 1 219 ? -17.372 10.260 37.379 1.00 85.19 219 GLY A O 1
ATOM 1685 N N . SER A 1 220 ? -15.348 10.735 36.559 1.00 83.50 220 SER A N 1
ATOM 1686 C CA . SER A 1 220 ? -15.179 12.022 37.236 1.00 83.50 220 SER A CA 1
ATOM 1687 C C . SER A 1 220 ? -14.904 13.099 36.192 1.00 83.50 220 SER A C 1
ATOM 1689 O O . SER A 1 220 ? -13.938 13.002 35.429 1.00 83.50 220 SER A O 1
ATOM 1691 N N . GLY A 1 221 ? -15.780 14.107 36.122 1.00 80.31 221 GLY A N 1
ATOM 1692 C CA . GLY A 1 221 ? -15.718 15.159 35.100 1.00 80.31 221 GLY A CA 1
ATOM 1693 C C . GLY A 1 221 ? -16.010 14.666 33.676 1.00 80.31 221 GLY A C 1
ATOM 1694 O O . GLY A 1 221 ? -15.535 15.269 32.713 1.00 80.31 221 GLY A O 1
ATOM 1695 N N . THR A 1 222 ? -16.740 13.559 33.546 1.00 83.81 222 THR A N 1
ATOM 1696 C CA . THR A 1 222 ? -17.148 12.949 32.275 1.00 83.81 222 THR A CA 1
ATOM 1697 C C . THR A 1 222 ? -18.505 13.487 31.821 1.00 83.81 222 THR A C 1
ATOM 1699 O O . THR A 1 222 ? -19.304 13.953 32.631 1.00 83.81 222 THR A O 1
ATOM 1702 N N . ARG A 1 223 ? -18.786 13.412 30.517 1.00 83.56 223 ARG A N 1
ATOM 1703 C CA . ARG A 1 223 ? -20.107 13.722 29.939 1.00 83.56 223 ARG A CA 1
ATOM 1704 C C . ARG A 1 223 ? -20.616 12.578 29.072 1.00 83.56 223 ARG A C 1
ATOM 1706 O O . ARG A 1 223 ? -20.797 12.730 27.858 1.00 83.56 223 ARG A O 1
ATOM 1713 N N . PHE A 1 224 ? -20.800 11.408 29.684 1.00 82.62 224 PHE A N 1
ATOM 1714 C CA . PHE A 1 224 ? -21.109 10.185 28.947 1.00 82.62 224 PHE A CA 1
ATOM 1715 C C . PHE A 1 224 ? -22.387 10.270 28.110 1.00 82.62 224 PHE A C 1
ATOM 1717 O O . PHE A 1 224 ? -22.390 9.718 27.017 1.00 82.62 224 PHE A O 1
ATOM 1724 N N . ARG A 1 225 ? -23.443 10.984 28.528 1.00 82.06 225 ARG A N 1
ATOM 1725 C CA . ARG A 1 225 ? -24.686 11.056 27.732 1.00 82.06 225 ARG A CA 1
ATOM 1726 C C . ARG A 1 225 ? -24.513 11.813 26.421 1.00 82.06 225 ARG A C 1
ATOM 1728 O O . ARG A 1 225 ? -25.225 11.537 25.462 1.00 82.06 225 ARG A O 1
ATOM 1735 N N . SER A 1 226 ? -23.593 12.776 26.387 1.00 80.69 226 SER A N 1
ATOM 1736 C CA . SER A 1 226 ? -23.303 13.557 25.180 1.00 80.69 226 SER A CA 1
ATOM 1737 C C . SER A 1 226 ? -22.201 12.950 24.310 1.00 80.69 226 SER A C 1
ATOM 1739 O O . SER A 1 226 ? -22.190 13.166 23.102 1.00 80.69 226 SER A O 1
ATOM 1741 N N . GLU A 1 227 ? -21.270 12.206 24.915 1.00 79.31 227 GLU A N 1
ATOM 1742 C CA . GLU A 1 227 ? -20.061 11.712 24.242 1.00 79.31 227 GLU A CA 1
ATOM 1743 C C . GLU A 1 227 ? -20.137 10.229 23.856 1.00 79.31 227 GLU A C 1
ATOM 1745 O O . GLU A 1 227 ? -19.335 9.786 23.034 1.00 79.31 227 GLU A O 1
ATOM 1750 N N . LEU A 1 228 ? -21.070 9.463 24.433 1.00 81.19 228 LEU A N 1
ATOM 1751 C CA . LEU A 1 228 ? -21.190 8.019 24.240 1.00 81.19 228 LEU A CA 1
ATOM 1752 C C . LEU A 1 228 ? -22.620 7.608 23.911 1.00 81.19 228 LEU A C 1
ATOM 1754 O O . LEU A 1 228 ? -23.591 8.145 24.444 1.00 81.19 228 LEU A O 1
ATOM 1758 N N . GLN A 1 229 ? -22.732 6.576 23.087 1.00 82.25 229 GLN A N 1
ATOM 1759 C CA . GLN A 1 229 ? -23.977 5.882 22.808 1.00 82.25 229 GLN A CA 1
ATOM 1760 C C . GLN A 1 229 ? -23.852 4.392 23.162 1.00 82.25 229 GLN A C 1
ATOM 1762 O O . GLN A 1 229 ? -22.748 3.836 23.213 1.00 82.25 229 GLN A O 1
ATOM 1767 N N . PRO A 1 230 ? -24.978 3.705 23.425 1.00 82.38 230 PRO A N 1
ATOM 1768 C CA . PRO A 1 230 ? -24.988 2.250 23.510 1.00 82.38 230 PRO A CA 1
ATOM 1769 C C . PRO A 1 230 ? -24.285 1.617 22.297 1.00 82.38 230 PRO A C 1
ATOM 1771 O O . PRO A 1 230 ? -24.496 2.050 21.168 1.00 82.38 230 PRO A O 1
ATOM 1774 N N . ARG A 1 231 ? -23.490 0.565 22.536 1.00 82.38 231 ARG A N 1
ATOM 1775 C CA . ARG A 1 231 ? -22.612 -0.161 21.588 1.00 82.38 231 ARG A CA 1
ATOM 1776 C C . ARG A 1 231 ? -21.281 0.500 21.221 1.00 82.38 231 ARG A C 1
ATOM 1778 O O . ARG A 1 231 ? -20.470 -0.153 20.560 1.00 82.38 231 ARG A O 1
ATOM 1785 N N . ASP A 1 232 ? -20.997 1.709 21.698 1.00 82.56 232 ASP A N 1
ATOM 1786 C CA . ASP A 1 232 ? -19.670 2.306 21.528 1.00 82.56 232 ASP A CA 1
ATOM 1787 C C . ASP A 1 232 ? -18.574 1.525 22.268 1.00 82.56 232 ASP A C 1
ATOM 1789 O O . ASP A 1 232 ? -18.831 0.779 23.219 1.00 82.56 232 ASP A O 1
ATOM 1793 N N . GLN A 1 233 ? -17.320 1.695 21.837 1.00 81.81 233 GLN A N 1
ATOM 1794 C CA . GLN A 1 233 ? -16.164 1.073 22.484 1.00 81.81 233 GLN A CA 1
ATOM 1795 C C . GLN A 1 233 ? -15.396 2.088 23.331 1.00 81.81 233 GLN A C 1
ATOM 1797 O O . GLN A 1 233 ? -14.837 3.064 22.839 1.00 81.81 233 GLN A O 1
ATOM 1802 N N . VAL A 1 234 ? -15.259 1.819 24.623 1.00 84.00 234 VAL A N 1
ATOM 1803 C CA . VAL A 1 234 ? -14.488 2.674 25.532 1.00 84.00 234 VAL A CA 1
ATOM 1804 C C . VAL A 1 234 ? -13.159 2.003 25.849 1.00 84.00 234 VAL A C 1
ATOM 1806 O O . VAL A 1 234 ? -13.104 0.802 26.130 1.00 84.00 234 VAL A O 1
ATOM 1809 N N . ALA A 1 235 ? -12.071 2.774 25.793 1.00 83.69 235 ALA A N 1
ATOM 1810 C CA . ALA A 1 235 ? -10.744 2.328 26.187 1.00 83.69 235 ALA A CA 1
ATOM 1811 C C . ALA A 1 235 ? -10.189 3.222 27.306 1.00 83.69 235 ALA A C 1
ATOM 1813 O O . ALA A 1 235 ? -10.122 4.443 27.171 1.00 83.69 235 ALA A O 1
ATOM 1814 N N . TRP A 1 236 ? -9.767 2.609 28.411 1.00 84.62 236 TRP A N 1
ATOM 1815 C CA . TRP A 1 236 ? -9.216 3.311 29.573 1.00 84.62 236 TRP A CA 1
ATOM 1816 C C . TRP A 1 236 ? -8.171 2.441 30.267 1.00 84.62 236 TRP A C 1
ATOM 1818 O O . TRP A 1 236 ? -8.347 1.229 30.356 1.00 84.62 236 TRP A O 1
ATOM 1828 N N . GLY A 1 237 ? -7.070 3.027 30.749 1.00 78.56 237 GLY A N 1
ATOM 1829 C CA . GLY A 1 237 ? -6.074 2.307 31.561 1.00 78.56 237 GLY A CA 1
ATOM 1830 C C . GLY A 1 237 ? -5.587 0.972 30.968 1.00 78.56 237 GLY A C 1
ATOM 1831 O O . GLY A 1 237 ? -5.414 0.000 31.701 1.00 78.56 237 GLY A O 1
ATOM 1832 N N . GLY A 1 238 ? -5.453 0.879 29.639 1.00 79.12 238 GLY A N 1
ATOM 1833 C CA . GLY A 1 238 ? -5.072 -0.359 28.939 1.00 79.12 238 GLY A CA 1
ATOM 1834 C C . GLY A 1 238 ? -6.171 -1.431 28.847 1.00 79.12 238 GLY A C 1
ATOM 1835 O O . GLY A 1 238 ? -5.914 -2.544 28.398 1.00 79.12 238 GLY A O 1
ATOM 1836 N N . ARG A 1 239 ? -7.406 -1.134 29.252 1.00 82.00 239 ARG A N 1
ATOM 1837 C CA . ARG A 1 239 ? -8.585 -2.006 29.140 1.00 82.00 239 ARG A CA 1
ATOM 1838 C C . ARG A 1 239 ? -9.517 -1.498 28.048 1.00 82.00 239 ARG A C 1
ATOM 1840 O O . ARG A 1 239 ? -9.501 -0.315 27.707 1.00 82.00 239 ARG A O 1
ATOM 1847 N N . ARG A 1 240 ? -10.324 -2.400 27.488 1.00 83.44 240 ARG A N 1
ATOM 1848 C CA . ARG A 1 240 ? -11.383 -2.054 26.529 1.00 83.44 240 ARG A CA 1
ATOM 1849 C C . ARG A 1 240 ? -12.696 -2.708 26.934 1.00 83.44 240 ARG A C 1
ATOM 1851 O O . ARG A 1 240 ? -12.701 -3.838 27.428 1.00 83.44 240 ARG A O 1
ATOM 1858 N N . GLY A 1 241 ? -13.793 -2.008 26.682 1.00 84.38 241 GLY A N 1
ATOM 1859 C CA . GLY A 1 241 ? -15.147 -2.492 26.921 1.00 84.38 241 GLY A CA 1
ATOM 1860 C C . GLY A 1 241 ? -16.128 -1.934 25.896 1.00 84.38 241 GLY A C 1
ATOM 1861 O O . GLY A 1 241 ? -15.892 -0.878 25.315 1.00 84.38 241 GLY A O 1
ATOM 1862 N N . VAL A 1 242 ? -17.214 -2.668 25.671 1.00 85.56 242 VAL A N 1
ATOM 1863 C CA . VAL A 1 242 ? -18.350 -2.224 24.851 1.00 85.56 242 VAL A CA 1
ATOM 1864 C C . VAL A 1 242 ? -19.416 -1.674 25.789 1.00 85.56 242 VAL A C 1
ATOM 1866 O O . VAL A 1 242 ? -19.749 -2.339 26.772 1.00 85.56 242 VAL A O 1
ATOM 1869 N N . VAL A 1 243 ? -19.945 -0.488 25.503 1.00 86.88 243 VAL A N 1
ATOM 1870 C CA . VAL A 1 243 ? -21.019 0.146 26.279 1.00 86.88 243 VAL A CA 1
ATOM 1871 C C . VAL A 1 243 ? -22.327 -0.604 26.022 1.00 86.88 243 VAL A C 1
ATOM 1873 O O . VAL A 1 243 ? -22.750 -0.735 24.878 1.00 86.88 243 VAL A O 1
ATOM 1876 N N . ALA A 1 244 ? -22.971 -1.116 27.068 1.00 86.44 244 ALA A N 1
ATOM 1877 C CA . ALA A 1 244 ? -24.326 -1.663 26.982 1.00 86.44 244 ALA A CA 1
ATOM 1878 C C . ALA A 1 244 ? -25.366 -0.548 27.074 1.00 86.44 244 ALA A C 1
ATOM 1880 O O . ALA A 1 244 ? -26.254 -0.451 26.235 1.00 86.44 244 ALA A O 1
ATOM 1881 N N . GLU A 1 245 ? -25.226 0.299 28.089 1.00 87.44 245 GLU A N 1
ATOM 1882 C CA . GLU A 1 245 ? -26.144 1.391 28.391 1.00 87.44 245 GLU A CA 1
ATOM 1883 C C . GLU A 1 245 ? -25.392 2.520 29.101 1.00 87.44 245 GLU A C 1
ATOM 1885 O O . GLU A 1 245 ? -24.442 2.281 29.854 1.00 87.44 245 GLU A O 1
ATOM 1890 N N . VAL A 1 246 ? -25.816 3.758 28.851 1.00 87.06 246 VAL A N 1
ATOM 1891 C CA . VAL A 1 246 ? -25.334 4.948 29.562 1.00 87.06 246 VAL A CA 1
ATOM 1892 C C . VAL A 1 246 ? -26.378 5.290 30.619 1.00 87.06 246 VAL A C 1
ATOM 1894 O O . VAL A 1 246 ? -27.492 5.679 30.277 1.00 87.06 246 VAL A O 1
ATOM 1897 N N . LEU A 1 247 ? -26.040 5.113 31.896 1.00 86.19 247 LEU A N 1
ATOM 1898 C CA . LEU A 1 247 ? -26.971 5.327 33.009 1.00 86.19 247 LEU A CA 1
ATOM 1899 C C . LEU A 1 247 ? -27.070 6.830 33.331 1.00 86.19 247 LEU A C 1
ATOM 1901 O O . LEU A 1 247 ? -28.156 7.414 33.400 1.00 86.19 247 LEU A O 1
ATOM 1905 N N . ALA A 1 248 ? -25.915 7.480 33.450 1.00 86.31 248 ALA A N 1
ATOM 1906 C CA . ALA A 1 248 ? -25.758 8.891 33.783 1.00 86.31 248 ALA A CA 1
ATOM 1907 C C . ALA A 1 248 ? -24.501 9.475 33.113 1.00 86.31 248 ALA A C 1
ATOM 1909 O O . ALA A 1 248 ? -23.765 8.762 32.432 1.00 86.31 248 ALA A O 1
ATOM 1910 N N . ASP A 1 249 ? -24.254 10.776 33.280 1.00 85.00 249 ASP A N 1
ATOM 1911 C CA . ASP A 1 249 ? -23.054 11.427 32.727 1.00 85.00 249 ASP A CA 1
ATOM 1912 C C . ASP A 1 249 ? -21.745 10.953 33.377 1.00 85.00 249 ASP A C 1
ATOM 1914 O O . ASP A 1 249 ? -20.679 11.049 32.762 1.00 85.00 249 ASP A O 1
ATOM 1918 N N . ASP A 1 250 ? -21.845 10.389 34.577 1.00 85.62 250 ASP A N 1
ATOM 1919 C CA . ASP A 1 250 ? -20.783 9.837 35.413 1.00 85.62 250 ASP A CA 1
ATOM 1920 C C . ASP A 1 250 ? -20.857 8.308 35.559 1.00 85.62 250 ASP A C 1
ATOM 1922 O O . ASP A 1 250 ? -19.982 7.715 36.181 1.00 85.62 250 ASP A O 1
ATOM 1926 N N . ALA A 1 251 ? -21.855 7.633 34.981 1.00 85.62 251 ALA A N 1
ATOM 1927 C CA . ALA A 1 251 ? -21.994 6.184 35.096 1.00 85.62 251 ALA A CA 1
ATO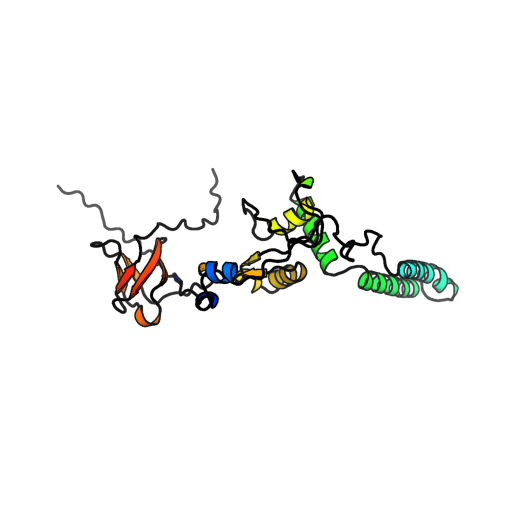M 1928 C C . ALA A 1 251 ? -22.440 5.534 33.783 1.00 85.62 251 ALA A C 1
ATOM 1930 O O . ALA A 1 251 ? -23.481 5.867 33.216 1.00 85.62 251 ALA A O 1
ATOM 1931 N N . LEU A 1 252 ? -21.684 4.537 33.324 1.00 88.06 252 LEU A N 1
ATOM 1932 C CA . LEU A 1 252 ? -22.064 3.693 32.189 1.00 88.06 252 LEU A CA 1
ATOM 1933 C C . LEU A 1 252 ? -21.851 2.217 32.517 1.00 88.06 252 LEU A C 1
ATOM 1935 O O . LEU A 1 252 ? -20.984 1.858 33.315 1.00 88.06 252 LEU A O 1
ATOM 1939 N N . ARG A 1 253 ? -22.617 1.345 31.869 1.00 88.19 253 ARG A N 1
ATOM 1940 C CA . ARG A 1 253 ? -22.525 -0.103 32.050 1.00 88.19 253 ARG A CA 1
ATOM 1941 C C . ARG A 1 253 ? -21.928 -0.760 30.816 1.00 88.19 253 ARG A C 1
ATOM 1943 O O . ARG A 1 253 ? -22.269 -0.420 29.685 1.00 88.19 253 ARG A O 1
ATOM 1950 N N . LEU A 1 254 ? -21.054 -1.734 31.033 1.00 87.19 254 LEU A N 1
ATOM 1951 C CA . LEU A 1 254 ? -20.422 -2.514 29.977 1.00 87.19 254 LEU A CA 1
ATOM 1952 C C . LEU A 1 254 ? -21.237 -3.770 29.649 1.00 87.19 254 LEU A C 1
ATOM 1954 O O . LEU A 1 254 ? -21.777 -4.427 30.538 1.00 87.19 254 LEU A O 1
ATOM 1958 N N . ALA A 1 255 ? -21.265 -4.143 28.369 1.00 85.12 255 ALA A N 1
ATOM 1959 C CA . ALA A 1 255 ? -21.940 -5.352 27.888 1.00 85.12 255 ALA A CA 1
ATOM 1960 C C . ALA A 1 255 ? -21.256 -6.645 28.356 1.00 85.12 255 ALA A C 1
ATOM 1962 O O . ALA A 1 255 ? -21.904 -7.672 28.544 1.00 85.12 255 ALA A O 1
ATOM 1963 N N . ALA A 1 256 ? -19.942 -6.594 28.560 1.00 82.81 256 ALA A N 1
ATOM 1964 C CA . ALA A 1 256 ? -19.130 -7.713 29.010 1.00 82.81 256 ALA A CA 1
ATOM 1965 C C . ALA A 1 256 ? -18.049 -7.215 29.983 1.00 82.81 256 ALA A C 1
ATOM 1967 O O . ALA A 1 256 ? -17.670 -6.040 29.917 1.00 82.81 256 ALA A O 1
ATOM 1968 N N . PRO A 1 257 ? -17.525 -8.085 30.868 1.00 79.88 257 PRO A N 1
ATOM 1969 C CA . PRO A 1 257 ? -16.392 -7.730 31.713 1.00 79.88 257 PRO A CA 1
ATOM 1970 C C . PRO A 1 257 ? -15.197 -7.280 30.854 1.00 79.88 257 PRO A C 1
ATOM 1972 O O . PRO A 1 257 ? -14.963 -7.839 29.773 1.00 79.88 257 PRO A O 1
ATOM 1975 N N . PRO A 1 258 ? -14.441 -6.265 31.304 1.00 76.75 258 PRO A N 1
ATOM 1976 C CA . PRO A 1 258 ? -13.387 -5.670 30.501 1.00 76.75 258 PRO A CA 1
ATOM 1977 C C . PRO A 1 258 ? -12.273 -6.658 30.199 1.00 76.75 258 PRO A C 1
ATOM 1979 O O . PRO A 1 258 ? -11.731 -7.307 31.093 1.00 76.75 258 PRO A O 1
ATOM 1982 N N . ARG A 1 259 ? -11.871 -6.711 28.930 1.00 70.31 259 ARG A N 1
ATOM 1983 C CA . ARG A 1 259 ? -10.680 -7.456 28.525 1.00 70.31 259 ARG A CA 1
ATOM 1984 C C . ARG A 1 259 ? -9.460 -6.557 28.702 1.00 70.31 259 ARG A C 1
ATOM 1986 O O . ARG A 1 259 ? -9.493 -5.375 28.342 1.00 70.31 259 ARG A O 1
ATOM 1993 N N . ARG A 1 260 ? -8.377 -7.110 29.255 1.00 67.69 260 ARG A N 1
ATOM 1994 C CA . ARG A 1 260 ? -7.070 -6.444 29.245 1.00 67.69 260 ARG A CA 1
ATOM 1995 C C . ARG A 1 260 ? -6.667 -6.305 27.779 1.00 67.69 260 ARG A C 1
ATOM 1997 O O . ARG A 1 260 ? -6.578 -7.303 27.072 1.00 67.69 260 ARG A O 1
ATOM 2004 N N . GLY A 1 261 ? -6.533 -5.075 27.300 1.00 56.91 261 GLY A N 1
ATOM 2005 C CA . GLY A 1 261 ? -6.034 -4.835 25.960 1.00 56.91 261 GLY A CA 1
ATOM 2006 C C . GLY A 1 261 ? -4.544 -5.131 25.955 1.00 56.91 261 GLY A C 1
ATOM 2007 O O . GLY A 1 261 ? -3.815 -4.616 26.799 1.00 56.91 261 GLY A O 1
ATOM 2008 N N . GLU A 1 262 ? -4.083 -5.939 25.009 1.00 42.72 262 GLU A N 1
ATOM 2009 C CA . GLU A 1 262 ? -2.668 -5.943 24.661 1.00 42.72 262 GLU A CA 1
ATOM 2010 C C . GLU A 1 262 ? -2.341 -4.531 24.157 1.00 42.72 262 GLU A C 1
ATOM 2012 O O . GLU A 1 262 ? -2.887 -4.055 23.153 1.00 42.72 262 GLU A O 1
ATOM 2017 N N . CYS A 1 263 ? -1.542 -3.796 24.932 1.00 42.47 263 CYS A N 1
ATOM 2018 C CA . CYS A 1 263 ? -0.903 -2.586 24.444 1.00 42.47 263 CYS A CA 1
ATOM 2019 C C . CYS A 1 263 ? -0.007 -3.018 23.285 1.00 42.47 263 CYS A C 1
ATOM 2021 O O . CYS A 1 263 ? 0.857 -3.868 23.479 1.00 42.47 263 CYS A O 1
ATOM 2023 N N . GLY A 1 264 ? -0.215 -2.458 22.091 1.00 38.31 264 GLY A N 1
ATOM 2024 C CA . GLY A 1 264 ? 0.739 -2.600 20.997 1.00 38.31 264 GLY A CA 1
ATOM 2025 C C . GLY A 1 264 ? 2.073 -2.022 21.454 1.00 38.31 264 GLY A C 1
ATOM 2026 O O . GLY A 1 264 ? 2.253 -0.807 21.448 1.00 38.31 264 GLY A O 1
ATOM 2027 N N . GLY A 1 265 ? 2.960 -2.891 21.935 1.00 33.50 265 GLY A N 1
ATOM 2028 C CA . GLY A 1 265 ? 4.306 -2.537 22.337 1.00 33.50 265 GLY A CA 1
ATOM 2029 C C . GLY A 1 265 ? 5.091 -2.152 21.096 1.00 33.50 265 GLY A C 1
ATOM 2030 O O . GLY A 1 265 ? 5.458 -3.011 20.300 1.00 33.50 265 GLY A O 1
ATOM 2031 N N . GLY A 1 266 ? 5.351 -0.857 20.932 1.00 31.67 266 GLY A N 1
ATOM 2032 C CA . GLY A 1 266 ? 6.524 -0.429 20.187 1.00 31.67 266 GLY A CA 1
ATOM 2033 C C . GLY A 1 266 ? 7.741 -1.002 20.906 1.00 31.67 266 GLY A C 1
ATOM 2034 O O . GLY A 1 266 ? 7.959 -0.698 22.077 1.00 31.67 266 GLY A O 1
ATOM 2035 N N . GLY A 1 267 ? 8.474 -1.886 20.234 1.00 30.20 267 GLY A N 1
ATOM 2036 C CA . GLY A 1 267 ? 9.695 -2.472 20.764 1.00 30.20 267 GLY A CA 1
ATOM 2037 C C . GLY A 1 267 ? 10.738 -1.388 21.014 1.00 30.20 267 GLY A C 1
ATOM 2038 O O . GLY A 1 267 ? 11.358 -0.892 20.080 1.00 30.20 267 GLY A O 1
ATOM 2039 N N . SER A 1 268 ? 10.951 -1.038 22.279 1.00 31.25 268 SER A N 1
ATOM 2040 C CA . SER A 1 268 ? 12.232 -0.513 22.733 1.00 31.25 268 SER A CA 1
ATOM 2041 C C . SER A 1 268 ? 13.127 -1.716 23.018 1.00 31.25 268 SER A C 1
ATOM 2043 O O . SER A 1 268 ? 12.942 -2.403 24.024 1.00 31.25 268 SER A O 1
ATOM 2045 N N . GLY A 1 269 ? 14.055 -2.004 22.103 1.00 32.34 269 GLY A N 1
ATOM 2046 C CA . GLY A 1 269 ? 15.128 -2.965 22.328 1.00 32.34 269 GLY A CA 1
ATOM 2047 C C . GLY A 1 269 ? 15.994 -2.497 23.493 1.00 32.34 269 GLY A C 1
ATOM 2048 O O . GLY A 1 269 ? 16.733 -1.524 23.367 1.00 32.34 269 GLY A O 1
ATOM 2049 N N . GLY A 1 270 ? 15.846 -3.169 24.632 1.00 28.14 270 GLY A N 1
ATOM 2050 C CA . GLY A 1 270 ? 16.757 -3.093 25.761 1.00 28.14 270 GLY A CA 1
ATOM 2051 C C . GLY A 1 270 ? 17.858 -4.124 25.567 1.00 28.14 270 GLY A C 1
ATOM 2052 O O . GLY A 1 270 ? 17.591 -5.320 25.510 1.00 28.14 270 GLY A O 1
ATOM 2053 N N . SER A 1 271 ? 19.070 -3.607 25.433 1.00 32.44 271 SER A N 1
ATOM 2054 C CA . SER A 1 271 ? 20.357 -4.279 25.555 1.00 32.44 271 SER A CA 1
ATOM 2055 C C . SER A 1 271 ? 20.410 -5.315 26.681 1.00 32.44 271 SER A C 1
ATOM 2057 O O . SER A 1 271 ? 20.079 -5.006 27.828 1.00 32.44 271 SER A O 1
ATOM 2059 N N . GLY A 1 272 ? 20.916 -6.494 26.330 1.00 32.31 272 GLY A N 1
ATOM 2060 C CA . GLY A 1 272 ? 21.476 -7.525 27.195 1.00 32.31 272 GLY A CA 1
ATOM 2061 C C . GLY A 1 272 ? 22.510 -8.291 26.389 1.00 32.31 272 GLY A C 1
ATOM 2062 O O . GLY A 1 272 ? 22.185 -8.608 25.222 1.00 32.31 272 GLY A O 1
#

pLDDT: mean 71.68, std 20.97, range [22.53, 93.06]

Radius of gyration: 30.03 Å; chains: 1; bounding box: 60×49×107 Å

Organism: Emiliania huxleyi (NCBI:txid2903)

Foldseek 3Di:
DDDDDDDDDPPPPWQWKFLAFDDDPCVPPPDVVVVVVPPPPDPPPPPVDPPPPPPPPPPPDQQPPPVLLVVLVCLQVPVVVVVDDNVVSNVVSVVSVVVSCVRRPDPLNVVLVVLVVVCVVVPVDQEDDPLVVPDDPPDDDDDDDDDPPDLPNVQSSVCVNNVHQLDEEEHALLQCVDVVSVVNNVSSNYDHDHDSVSRIDGFFFAWDQDPPPLFKIFTDRAQCVVRHDQQTWIDIPQKIFGFHADPGRGMTGGPDRIDRHDDPDPDPDDDD

Sequence (272 aa):
MPMSISSSSERLGGRTFITAGLRSEAESAPPYEKLLATSPQLPREDQSRAEPVRGAADGRGRFRYGWLLWLAIASAACLPPIGVSNLQAICVGGLFVVAWMAYNISLKSLVCSCIYLALEVFFREIGSRNTYKVPPEGSPVLFVCAPHANQFLDPFVVMMALGRQDIHFLTAAASMRKWYVRFVGETFGAIPVERPQDARRPGSGEVRLSPEDGRTLLGSGTRFRSELQPRDQVAWGGRRGVVAEVLADDALRLAAPPRRGECGGGGSGGSG

Secondary structure (DSSP, 8-state):
----------------EEE-----GGGGSPPHHHHHHHS-------GGG----S-----S---TTTHHHHHHHHHHHHSGGGT--HHHHHHHHHHHHHHHHHHH--HHHHHHHHHHHHHHHH-S----S-GGGSPPTTS---------S-TTTHHHHHHHHHT-S----EEEHHHHTSHHHHHHHHHTT-EEE--GGGG-EEPSSEEEE-TTTSSEEEEES--HHHH--TT-EEEETTEEEEEEEE-SSSEEEESSPPEEP-----------

InterPro domains:
  IPR052744 Glycerol-3-phosphate O-acyltransferase [PTHR31605] (110-257)